Protein AF-0000000068190349 (afdb_homodimer)

InterPro domains:
  IPR008822 Holliday junction resolvase RusA-like [PF05866] (22-150)
  IPR036614 Holliday junction resolvase RusA-like superfamily [G3DSA:3.30.1330.70] (16-152)
  IPR036614 Holliday junction resolvase RusA-like superfamily [SSF103084] (17-150)

Solvent-accessible surface area (backbone atoms only — not comparable to full-atom values): 17217 Å² total; per-residue (Å²): 131,77,48,58,69,79,66,80,74,58,90,60,52,77,67,45,77,50,72,45,80,43,72,65,56,60,51,70,74,70,40,76,54,94,90,38,81,41,58,87,48,53,65,60,39,53,53,50,28,51,56,52,53,71,72,47,94,60,87,61,49,55,32,64,78,87,46,42,24,32,38,40,38,40,34,21,40,52,59,60,40,78,42,14,41,93,48,33,74,91,40,60,65,33,64,65,50,70,63,52,56,37,56,49,83,71,45,55,65,31,34,48,46,34,53,53,58,36,31,47,64,40,47,30,68,49,68,22,20,44,24,30,41,37,39,37,33,27,45,26,90,53,30,16,37,37,43,34,37,33,74,48,80,72,62,94,128,131,77,49,58,68,78,66,80,75,58,88,61,50,77,67,45,78,49,74,45,80,42,72,65,57,59,50,69,73,70,39,77,54,94,89,38,81,41,60,85,50,52,66,60,39,52,54,52,29,50,56,52,52,70,72,46,91,61,87,60,50,56,31,63,76,86,46,42,24,31,38,38,38,39,35,21,42,51,57,58,40,78,41,14,42,93,46,34,73,91,40,59,66,32,61,63,51,70,64,52,56,37,56,51,83,70,44,56,65,32,35,49,46,33,52,53,60,34,31,47,63,39,48,30,67,48,70,23,22,43,24,32,41,36,40,36,33,27,45,25,90,53,31,16,35,35,43,32,38,34,75,46,79,72,65,91,129

Organism: Phaeodactylum tricornutum (strain CCAP 1055/1) (NCBI:txid556484)

Nearest PDB structures (foldseek):
  2h8e-assembly1_A  TM=7.648E-01  e=8.257E-05  Escherichia coli
  1q8r-assembly1_A  TM=7.530E-01  e=2.291E-04  Escherichia coli
  1q8r-assembly1_B  TM=7.578E-01  e=8.746E-04  Escherichia coli
  2h8c-assembly2_D  TM=7.110E-01  e=4.336E-04  Escherichia coli
  2h8c-assembly2_C  TM=6.592E-01  e=4.309E-03  Escherichia coli

pLDDT: mean 86.65, std 17.1, range [22.34, 98.38]

Structure (mmCIF, N/CA/C/O backbone):
data_AF-0000000068190349-model_v1
#
loop_
_entity.id
_entity.type
_entity.pdbx_description
1 polymer 'Uncharacterized protein'
#
loop_
_atom_site.group_PDB
_atom_site.id
_atom_site.type_symbol
_atom_site.label_atom_id
_atom_site.label_alt_id
_atom_site.label_comp_id
_atom_site.label_asym_id
_atom_site.label_entity_id
_atom_site.label_seq_id
_atom_site.pdbx_PDB_ins_code
_atom_site.Cartn_x
_atom_site.Cartn_y
_atom_site.Cartn_z
_atom_site.occupancy
_atom_site.B_iso_or_equiv
_atom_site.auth_seq_id
_atom_site.auth_comp_id
_atom_site.auth_asym_id
_atom_site.auth_atom_id
_atom_site.pdbx_PDB_model_num
ATOM 1 N N . MET A 1 1 ? 1.66 39.125 3.42 1 22.58 1 MET A N 1
ATOM 2 C CA . MET A 1 1 ? 2.879 38.406 3.088 1 22.58 1 MET A CA 1
ATOM 3 C C . MET A 1 1 ? 2.572 37.219 2.18 1 22.58 1 MET A C 1
ATOM 5 O O . MET A 1 1 ? 1.535 36.562 2.328 1 22.58 1 MET A O 1
ATOM 9 N N . ALA A 1 2 ? 3.178 37.188 1.047 1 27.59 2 ALA A N 1
ATOM 10 C CA . ALA A 1 2 ? 2.867 36.344 -0.096 1 27.59 2 ALA A CA 1
ATOM 11 C C . ALA A 1 2 ? 2.986 34.875 0.274 1 27.59 2 ALA A C 1
ATOM 13 O O . ALA A 1 2 ? 3.863 34.469 1.052 1 27.59 2 ALA A O 1
ATOM 14 N N . PRO A 1 3 ? 2.08 34.094 0.089 1 28.12 3 PRO A N 1
ATOM 15 C CA . PRO A 1 3 ? 2.123 32.688 0.553 1 28.12 3 PRO A CA 1
ATOM 16 C C . PRO A 1 3 ? 3.361 31.953 0.064 1 28.12 3 PRO A C 1
ATOM 18 O O . PRO A 1 3 ? 3.842 32.188 -1.044 1 28.12 3 PRO A O 1
ATOM 21 N N . SER A 1 4 ? 4.391 31.672 0.769 1 29.62 4 SER A N 1
ATOM 22 C CA . SER A 1 4 ? 5.645 31.125 0.275 1 29.62 4 SER A CA 1
ATOM 23 C C . SER A 1 4 ? 5.395 30 -0.722 1 29.62 4 SER A C 1
ATOM 25 O O . SER A 1 4 ? 4.645 29.062 -0.434 1 29.62 4 SER A O 1
ATOM 27 N N . VAL A 1 5 ? 5.266 30.219 -1.976 1 28.77 5 VAL A N 1
ATOM 28 C CA . VAL A 1 5 ? 5.242 29.344 -3.154 1 28.77 5 VAL A CA 1
ATOM 29 C C . VAL A 1 5 ? 6.285 28.25 -3.008 1 28.77 5 VAL A C 1
ATOM 31 O O . VAL A 1 5 ? 7.477 28.516 -2.857 1 28.77 5 VAL A O 1
ATOM 34 N N . ILE A 1 6 ? 5.949 27.141 -2.322 1 33.34 6 ILE A N 1
ATOM 35 C CA . ILE A 1 6 ? 6.895 26.031 -2.445 1 33.34 6 ILE A CA 1
ATOM 36 C C . ILE A 1 6 ? 7.418 25.969 -3.877 1 33.34 6 ILE A C 1
ATOM 38 O O . ILE A 1 6 ? 6.637 25.859 -4.828 1 33.34 6 ILE A O 1
ATOM 42 N N . ASP A 1 7 ? 8.445 26.688 -4.199 1 32.53 7 ASP A N 1
ATOM 43 C CA . ASP A 1 7 ? 9.172 26.688 -5.469 1 32.53 7 ASP A CA 1
ATOM 44 C C . ASP A 1 7 ? 9.414 25.266 -5.957 1 32.53 7 ASP A C 1
ATOM 46 O O . ASP A 1 7 ? 10.289 24.562 -5.445 1 32.53 7 ASP A O 1
ATOM 50 N N . LEU A 1 8 ? 8.367 24.594 -6.48 1 37.59 8 LEU A N 1
ATOM 51 C CA . LEU A 1 8 ? 8.43 23.297 -7.156 1 37.59 8 LEU A CA 1
ATOM 52 C C . LEU A 1 8 ? 9.578 23.266 -8.156 1 37.59 8 LEU A C 1
ATOM 54 O O . LEU A 1 8 ? 9.75 22.281 -8.883 1 37.59 8 LEU A O 1
ATOM 58 N N . THR A 1 9 ? 10.117 24.406 -8.539 1 38.09 9 THR A N 1
ATOM 59 C CA . THR A 1 9 ? 11.188 24.547 -9.531 1 38.09 9 THR A CA 1
ATOM 60 C C . THR A 1 9 ? 12.492 23.953 -8.992 1 38.09 9 THR A C 1
ATOM 62 O O . THR A 1 9 ? 13.523 24.016 -9.672 1 38.09 9 THR A O 1
ATOM 65 N N . ARG A 1 10 ? 12.68 24.031 -7.652 1 39.31 10 ARG A N 1
ATOM 66 C CA . ARG A 1 10 ? 14.016 23.562 -7.289 1 39.31 10 ARG A CA 1
ATOM 67 C C . ARG A 1 10 ? 14.273 22.156 -7.812 1 39.31 10 ARG A C 1
ATOM 69 O O . ARG A 1 10 ? 13.359 21.344 -7.871 1 39.31 10 ARG A O 1
ATOM 76 N N . ASP A 1 11 ? 15.398 21.906 -8.523 1 46.09 11 ASP A N 1
ATOM 77 C CA . ASP A 1 11 ? 16.047 20.734 -9.078 1 46.09 11 ASP A CA 1
ATOM 78 C C . ASP A 1 11 ? 15.867 19.516 -8.164 1 46.09 11 ASP A C 1
ATOM 80 O O . ASP A 1 11 ? 16.656 19.312 -7.23 1 46.09 11 ASP A O 1
ATOM 84 N N . THR A 1 12 ? 14.586 19.156 -7.551 1 54.53 12 THR A N 1
ATOM 85 C CA . THR A 1 12 ? 14.281 18.078 -6.629 1 54.53 12 THR A CA 1
ATOM 86 C C . THR A 1 12 ? 14.906 16.766 -7.105 1 54.53 12 THR A C 1
ATOM 88 O O . THR A 1 12 ? 15.367 16.672 -8.242 1 54.53 12 THR A O 1
ATOM 91 N N . GLY A 1 13 ? 15.203 15.797 -6.09 1 60.75 13 GLY A N 1
ATOM 92 C CA . GLY A 1 13 ? 15.906 14.555 -6.348 1 60.75 13 GLY A CA 1
ATOM 93 C C . GLY A 1 13 ? 15.547 13.93 -7.684 1 60.75 13 GLY A C 1
ATOM 94 O O . GLY A 1 13 ? 14.461 14.172 -8.219 1 60.75 13 GLY A O 1
ATOM 95 N N . ARG A 1 14 ? 16.516 13.547 -8.461 1 76.44 14 ARG A N 1
ATOM 96 C CA . ARG A 1 14 ? 16.328 12.789 -9.695 1 76.44 14 ARG A CA 1
ATOM 97 C C . ARG A 1 14 ? 15.453 11.57 -9.453 1 76.44 14 ARG A C 1
ATOM 99 O O . ARG A 1 14 ? 15.508 10.953 -8.391 1 76.44 14 ARG A O 1
ATOM 106 N N . PRO A 1 15 ? 14.445 11.438 -10.352 1 91.19 15 PRO A N 1
ATOM 107 C CA . PRO A 1 15 ? 13.617 10.242 -10.219 1 91.19 15 PRO A CA 1
ATOM 108 C C . PRO A 1 15 ? 14.438 8.953 -10.234 1 91.19 15 PRO A C 1
ATOM 110 O O . PRO A 1 15 ? 15.492 8.898 -10.875 1 91.19 15 PRO A O 1
ATOM 113 N N . ILE A 1 16 ? 14.055 8.055 -9.398 1 93.94 16 ILE A N 1
ATOM 114 C CA . ILE A 1 16 ? 14.648 6.73 -9.289 1 93.94 16 ILE A CA 1
ATOM 115 C C . ILE A 1 16 ? 13.82 5.73 -10.094 1 93.94 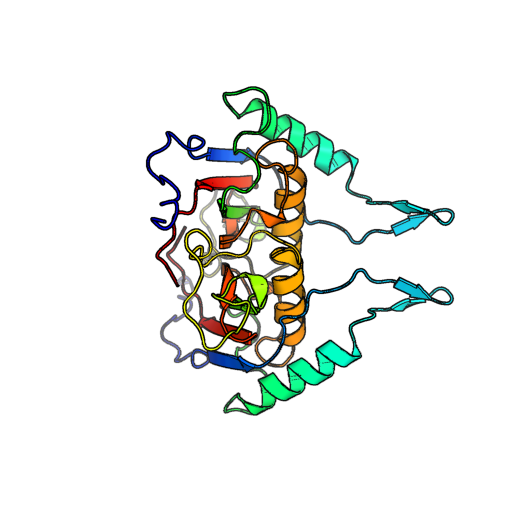16 ILE A C 1
ATOM 117 O O . ILE A 1 16 ? 12.586 5.773 -10.078 1 93.94 16 ILE A O 1
ATOM 121 N N . ASP A 1 17 ? 14.469 4.93 -10.852 1 96.62 17 ASP A N 1
ATOM 122 C CA . ASP A 1 17 ? 13.891 3.77 -11.523 1 96.62 17 ASP A CA 1
ATOM 123 C C . ASP A 1 17 ? 14.883 2.607 -11.562 1 96.62 17 ASP A C 1
ATOM 125 O O . ASP A 1 17 ? 15.773 2.57 -12.414 1 96.62 17 ASP A O 1
ATOM 129 N N . VAL A 1 18 ? 14.703 1.706 -10.648 1 97.31 18 VAL A N 1
ATOM 130 C CA . VAL A 1 18 ? 15.68 0.628 -10.516 1 97.31 18 VAL A CA 1
ATOM 131 C C . VAL A 1 18 ? 14.961 -0.714 -10.43 1 97.31 18 VAL A C 1
ATOM 133 O O . VAL A 1 18 ? 13.766 -0.765 -10.133 1 97.31 18 VAL A O 1
ATOM 136 N N . TYR A 1 19 ? 15.672 -1.719 -10.734 1 97.44 19 TYR A N 1
ATOM 137 C CA . TYR A 1 19 ? 15.18 -3.09 -10.664 1 97.44 19 TYR A CA 1
ATOM 138 C C . TYR A 1 19 ? 16.125 -3.971 -9.852 1 97.44 19 TYR A C 1
ATOM 140 O O . TYR A 1 19 ? 17.328 -3.986 -10.094 1 97.44 19 TYR A O 1
ATOM 148 N N . ILE A 1 20 ? 15.602 -4.652 -8.898 1 97.94 20 ILE A N 1
ATOM 149 C CA . ILE A 1 20 ? 16.375 -5.57 -8.062 1 97.94 20 ILE A CA 1
ATOM 150 C C . ILE A 1 20 ? 15.898 -7 -8.305 1 97.94 20 ILE A C 1
ATOM 152 O O . ILE A 1 20 ? 14.75 -7.336 -8.023 1 97.94 20 ILE A O 1
ATOM 156 N N . GLU A 1 21 ? 16.797 -7.82 -8.727 1 96.56 21 GLU A N 1
ATOM 157 C CA . GLU A 1 21 ? 16.484 -9.219 -8.992 1 96.56 21 GLU A CA 1
ATOM 158 C C . GLU A 1 21 ? 16.281 -9.992 -7.691 1 96.56 21 GLU A C 1
ATOM 160 O O . GLU A 1 21 ? 16.875 -9.656 -6.664 1 96.56 21 GLU A O 1
ATOM 165 N N . GLY A 1 22 ? 15.453 -11.109 -7.809 1 96.31 22 GLY A N 1
ATOM 166 C CA . GLY A 1 22 ? 15.211 -11.977 -6.668 1 96.31 22 GLY A CA 1
ATOM 167 C C . GLY A 1 22 ? 13.75 -12.031 -6.258 1 96.31 22 GLY A C 1
ATOM 168 O O . GLY A 1 22 ? 12.969 -11.156 -6.625 1 96.31 22 GLY A O 1
ATOM 169 N N . LYS A 1 23 ? 13.445 -13 -5.488 1 95.88 23 LYS A N 1
ATOM 170 C CA . LYS A 1 23 ? 12.07 -13.164 -5.008 1 95.88 23 LYS A CA 1
ATOM 171 C C . LYS A 1 23 ? 11.648 -11.984 -4.137 1 95.88 23 LYS A C 1
ATOM 173 O O . LYS A 1 23 ? 12.344 -11.641 -3.178 1 95.88 23 LYS A O 1
ATOM 178 N N . PRO A 1 24 ? 10.57 -11.305 -4.52 1 97.25 24 PRO A N 1
ATOM 179 C CA . PRO A 1 24 ? 10.07 -10.266 -3.619 1 97.25 24 PRO A CA 1
ATOM 180 C C . PRO A 1 24 ? 9.867 -10.766 -2.191 1 97.25 24 PRO A C 1
ATOM 182 O O . PRO A 1 24 ? 9.406 -11.891 -1.988 1 97.25 24 PRO A O 1
ATOM 185 N N . ILE A 1 25 ? 10.172 -9.945 -1.239 1 97.12 25 ILE A N 1
ATOM 186 C CA . ILE A 1 25 ? 10.195 -10.359 0.159 1 97.12 25 ILE A CA 1
ATOM 187 C C . ILE A 1 25 ? 9.062 -9.672 0.92 1 97.12 25 ILE A C 1
ATOM 189 O O . ILE A 1 25 ? 9.016 -8.438 0.984 1 97.12 25 ILE A O 1
ATOM 193 N N . PRO A 1 26 ? 8.195 -10.445 1.436 1 96.69 26 PRO A N 1
ATOM 194 C CA . PRO A 1 26 ? 7.164 -9.836 2.277 1 96.69 26 PRO A CA 1
ATOM 195 C C . PRO A 1 26 ? 7.648 -9.555 3.699 1 96.69 26 PRO A C 1
ATOM 197 O O . PRO A 1 26 ? 8.445 -10.328 4.246 1 96.69 26 PRO A O 1
ATOM 200 N N . MET A 1 27 ? 7.184 -8.477 4.305 1 95.88 27 MET A N 1
ATOM 201 C CA . MET A 1 27 ? 7.523 -8.164 5.691 1 95.88 27 MET A CA 1
ATOM 202 C C . MET A 1 27 ? 6.824 -9.125 6.648 1 95.88 27 MET A C 1
ATOM 204 O O . MET A 1 27 ? 5.594 -9.195 6.672 1 95.88 27 MET A O 1
ATOM 208 N N . PRO A 1 28 ? 7.582 -9.906 7.449 1 93.25 28 PRO A N 1
ATOM 209 C CA . PRO A 1 28 ? 6.957 -10.773 8.453 1 93.25 28 PRO A CA 1
ATOM 210 C C . PRO A 1 28 ? 6.461 -9.992 9.672 1 93.25 28 PRO A C 1
ATOM 212 O O . PRO A 1 28 ? 6.891 -8.859 9.898 1 93.25 28 PRO A O 1
ATOM 215 N N . ARG A 1 29 ? 5.629 -10.609 10.398 1 84.5 29 ARG A N 1
ATOM 216 C CA . ARG A 1 29 ? 5.195 -10.031 11.664 1 84.5 29 ARG A CA 1
ATOM 217 C C . ARG A 1 29 ? 6.348 -9.977 12.664 1 84.5 29 ARG A C 1
ATOM 219 O O . ARG A 1 29 ? 7.129 -10.922 12.766 1 84.5 29 ARG A O 1
ATOM 226 N N . PRO A 1 30 ? 6.414 -8.836 13.359 1 87.31 30 PRO A N 1
ATOM 227 C CA . PRO A 1 30 ? 7.422 -8.797 14.422 1 87.31 30 PRO A CA 1
ATOM 228 C C . PRO A 1 30 ? 7.199 -9.875 15.484 1 87.31 30 PRO A C 1
ATOM 230 O O . PRO A 1 30 ? 6.066 -10.312 15.695 1 87.31 30 PRO A O 1
ATOM 233 N N . ARG A 1 31 ? 8.266 -10.336 16.031 1 83.62 31 ARG A N 1
ATOM 234 C CA . ARG A 1 31 ? 8.211 -11.398 17.031 1 83.62 31 ARG A CA 1
ATOM 235 C C . ARG A 1 31 ? 8.742 -10.922 18.375 1 83.62 31 ARG A C 1
ATOM 237 O O . ARG A 1 31 ? 9.508 -9.961 18.438 1 83.62 31 ARG A O 1
ATOM 244 N N . LEU A 1 32 ? 8.219 -11.445 19.391 1 80.31 32 LEU A N 1
ATOM 245 C CA . LEU A 1 32 ? 8.703 -11.188 20.75 1 80.31 32 LEU A CA 1
ATOM 246 C C . LEU A 1 32 ? 9.633 -12.297 21.219 1 80.31 32 LEU A C 1
ATOM 248 O O . LEU A 1 32 ? 9.258 -13.477 21.188 1 80.31 32 LEU A O 1
ATOM 252 N N . GLY A 1 33 ? 10.898 -11.961 21.344 1 76.38 33 GLY A N 1
ATOM 253 C CA . GLY A 1 33 ? 11.867 -12.883 21.906 1 76.38 33 GLY A CA 1
ATOM 254 C C . GLY A 1 33 ? 12.555 -12.352 23.156 1 76.38 33 GLY A C 1
ATOM 255 O O . GLY A 1 33 ? 13.18 -11.289 23.109 1 76.38 33 GLY A O 1
ATOM 256 N N . ARG A 1 34 ? 12.367 -13.211 24.125 1 83.69 34 ARG A N 1
ATOM 257 C CA . ARG A 1 34 ? 12.992 -12.859 25.391 1 83.69 34 ARG A CA 1
ATOM 258 C C . ARG A 1 34 ? 12.523 -11.484 25.875 1 83.69 34 ARG A C 1
ATOM 260 O O . ARG A 1 34 ? 13.336 -10.656 26.281 1 83.69 34 ARG A O 1
ATOM 267 N N . GLY A 1 35 ? 11.344 -11.055 25.625 1 78.94 35 GLY A N 1
ATOM 268 C CA . GLY A 1 35 ? 10.734 -9.82 26.109 1 78.94 35 GLY A CA 1
ATOM 269 C C . GLY A 1 35 ? 11.008 -8.633 25.203 1 78.94 35 GLY A C 1
ATOM 270 O O . GLY A 1 35 ? 10.695 -7.492 25.562 1 78.94 35 GLY A O 1
ATOM 271 N N . ILE A 1 36 ? 11.75 -8.883 24.141 1 82.56 36 ILE A N 1
ATOM 272 C CA . ILE A 1 36 ? 12.086 -7.781 23.25 1 82.56 36 ILE A CA 1
ATOM 273 C C . ILE A 1 36 ? 11.492 -8.047 21.859 1 82.56 36 ILE A C 1
ATOM 275 O O . ILE A 1 36 ? 11.594 -9.156 21.344 1 82.56 36 ILE A O 1
ATOM 279 N N . TRP A 1 37 ? 10.875 -7.004 21.312 1 83.44 37 TRP A N 1
ATOM 280 C CA . TRP A 1 37 ? 10.359 -7.098 19.938 1 83.44 37 TRP A CA 1
ATOM 281 C C . TRP A 1 37 ? 11.492 -7.098 18.922 1 83.44 37 TRP A C 1
ATOM 283 O O . TRP A 1 37 ? 12.453 -6.336 19.062 1 83.44 37 TRP A O 1
ATOM 293 N N . PHE A 1 38 ? 11.398 -8.102 18.062 1 88 38 PHE A N 1
ATOM 294 C CA . PHE A 1 38 ? 12.398 -8.07 17 1 88 38 PHE A CA 1
ATOM 295 C C . PHE A 1 38 ? 11.773 -8.383 15.656 1 88 38 PHE A C 1
ATOM 297 O O . PHE A 1 38 ? 10.711 -9.016 15.586 1 88 38 PHE A O 1
ATOM 304 N N . ASN A 1 39 ? 12.344 -7.867 14.562 1 91.5 39 ASN A N 1
ATOM 305 C CA . ASN A 1 39 ? 11.945 -8.102 13.18 1 91.5 39 ASN A CA 1
ATOM 306 C C . ASN A 1 39 ? 12.727 -9.258 12.562 1 91.5 39 ASN A C 1
ATOM 308 O O . ASN A 1 39 ? 13.93 -9.156 12.344 1 91.5 39 ASN A O 1
ATOM 312 N N . PRO A 1 40 ? 12.07 -10.328 12.242 1 94 40 PRO A N 1
ATOM 313 C CA . PRO A 1 40 ? 12.766 -11.5 11.695 1 94 40 PRO A CA 1
ATOM 314 C C . PRO A 1 40 ? 13.422 -11.219 10.344 1 94 40 PRO A C 1
ATOM 316 O O . PRO A 1 40 ? 14.289 -11.977 9.906 1 94 40 PRO A O 1
ATOM 319 N N . ALA A 1 41 ? 13.055 -10.156 9.672 1 96.12 41 ALA A N 1
ATOM 320 C CA . ALA A 1 41 ? 13.547 -9.906 8.32 1 96.12 41 ALA A CA 1
ATOM 321 C C . ALA A 1 41 ? 14.688 -8.891 8.328 1 96.12 41 ALA A C 1
ATOM 323 O O . ALA A 1 41 ? 15.039 -8.336 7.289 1 96.12 41 ALA A O 1
ATOM 324 N N . THR A 1 42 ? 15.242 -8.633 9.477 1 96.06 42 THR A N 1
ATOM 325 C CA . THR A 1 42 ? 16.266 -7.605 9.625 1 96.06 42 THR A CA 1
ATOM 326 C C . THR A 1 42 ? 17.422 -7.844 8.656 1 96.06 42 THR A C 1
ATOM 328 O O . THR A 1 42 ? 17.859 -6.922 7.973 1 96.06 42 THR A O 1
ATOM 331 N N . ARG A 1 43 ? 17.906 -9.062 8.633 1 96.75 43 ARG A N 1
ATOM 332 C CA . ARG A 1 43 ? 19.016 -9.383 7.754 1 96.75 43 ARG A CA 1
ATOM 333 C C . ARG A 1 43 ? 18.641 -9.18 6.289 1 96.75 43 ARG A C 1
ATOM 335 O O . ARG A 1 43 ? 19.422 -8.602 5.52 1 96.75 43 ARG A O 1
ATOM 342 N N . GLN A 1 44 ? 17.5 -9.68 5.898 1 97.75 44 GLN A N 1
ATOM 343 C CA . GLN A 1 44 ? 17.031 -9.523 4.523 1 97.75 44 GLN A CA 1
ATOM 344 C C . GLN A 1 44 ? 16.875 -8.047 4.156 1 97.75 44 GLN A C 1
ATOM 346 O O . GLN A 1 44 ? 17.203 -7.648 3.035 1 97.75 44 GLN A O 1
ATOM 351 N N . LEU A 1 45 ? 16.375 -7.309 5.113 1 97.88 45 LEU A N 1
ATOM 352 C CA . LEU A 1 45 ? 16.219 -5.871 4.902 1 97.88 45 LEU A CA 1
ATOM 353 C C . LEU A 1 45 ? 17.578 -5.223 4.613 1 97.88 45 LEU A C 1
ATOM 355 O O . LEU A 1 45 ? 17.703 -4.449 3.658 1 97.88 45 LEU A O 1
ATOM 359 N N . LYS A 1 46 ? 18.562 -5.578 5.406 1 97.56 46 LYS A N 1
ATOM 360 C CA . LYS A 1 46 ? 19.891 -5.004 5.238 1 97.56 46 LYS A CA 1
ATOM 361 C C . LYS A 1 46 ? 20.484 -5.371 3.881 1 97.56 46 LYS A C 1
ATOM 363 O O . LYS A 1 46 ? 21.062 -4.523 3.201 1 97.56 46 LYS A O 1
ATOM 368 N N . GLU A 1 47 ? 20.344 -6.578 3.529 1 98 47 GLU A N 1
ATOM 369 C CA . GLU A 1 47 ? 20.875 -7.047 2.252 1 98 47 GLU A CA 1
ATOM 370 C C . GLU A 1 47 ? 20.188 -6.352 1.082 1 98 47 GLU A C 1
ATOM 372 O O . GLU A 1 47 ? 20.844 -5.938 0.124 1 98 47 GLU A O 1
ATOM 377 N N . PHE A 1 48 ? 18.891 -6.242 1.126 1 98.38 48 PHE A N 1
ATOM 378 C CA . PHE A 1 48 ? 18.125 -5.559 0.083 1 98.38 48 PHE A CA 1
ATOM 379 C C . PHE A 1 48 ? 18.547 -4.094 -0.012 1 98.38 48 PHE A C 1
ATOM 381 O O . PHE A 1 48 ? 18.734 -3.568 -1.11 1 98.38 48 PHE A O 1
ATOM 388 N N . SER A 1 49 ? 18.656 -3.492 1.151 1 97.5 49 SER A N 1
ATOM 389 C CA . SER A 1 49 ? 19.062 -2.092 1.22 1 97.5 49 SER A CA 1
ATOM 390 C C . SER A 1 49 ? 20.438 -1.879 0.58 1 97.5 49 SER A C 1
ATOM 392 O O . SER A 1 49 ? 20.641 -0.889 -0.122 1 97.5 49 SER A O 1
ATOM 394 N N . LYS A 1 50 ? 21.328 -2.775 0.831 1 96.75 50 LYS A N 1
ATOM 395 C CA . LYS A 1 50 ? 22.656 -2.686 0.243 1 96.75 50 LYS A CA 1
ATOM 396 C C . LYS A 1 50 ? 22.594 -2.777 -1.278 1 96.75 50 LYS A C 1
ATOM 398 O O . LYS A 1 50 ? 23.266 -2.014 -1.98 1 96.75 50 LYS A O 1
ATOM 403 N N . LYS A 1 51 ? 21.812 -3.715 -1.737 1 97.25 51 LYS A N 1
ATOM 404 C CA . LYS A 1 51 ? 21.641 -3.848 -3.182 1 97.25 51 LYS A CA 1
ATOM 405 C C . LYS A 1 51 ? 21.047 -2.576 -3.781 1 97.25 51 LYS A C 1
ATOM 407 O O . LYS A 1 51 ? 21.484 -2.115 -4.836 1 97.25 51 LYS A O 1
ATOM 412 N N . LEU A 1 52 ? 20.031 -2.057 -3.127 1 97.06 52 LEU A N 1
ATOM 413 C CA . LEU A 1 52 ? 19.375 -0.833 -3.576 1 97.06 52 LEU A CA 1
ATOM 414 C C . LEU A 1 52 ? 20.359 0.329 -3.607 1 97.06 52 LEU A C 1
ATOM 416 O O . LEU A 1 52 ? 20.453 1.051 -4.605 1 97.06 52 LEU A O 1
ATOM 420 N N . GLN A 1 53 ? 21.078 0.45 -2.543 1 95.5 53 GLN A N 1
ATOM 421 C CA . GLN A 1 53 ? 22.047 1.536 -2.43 1 95.5 53 GLN A CA 1
ATOM 422 C C . GLN A 1 53 ? 23.078 1.471 -3.549 1 95.5 53 GLN A C 1
ATOM 424 O O . GLN A 1 53 ? 23.484 2.502 -4.09 1 95.5 53 GLN A O 1
ATOM 429 N N . ALA A 1 54 ? 23.484 0.302 -3.9 1 95.44 54 ALA A N 1
ATOM 430 C CA . ALA A 1 54 ? 24.5 0.1 -4.93 1 95.44 54 ALA A CA 1
ATOM 431 C C . ALA A 1 54 ? 24 0.547 -6.297 1 95.44 54 ALA A C 1
ATOM 433 O O . ALA A 1 54 ? 24.781 0.822 -7.203 1 95.44 54 ALA A O 1
ATOM 434 N N . LEU A 1 55 ? 22.719 0.64 -6.469 1 95.44 55 LEU A N 1
ATOM 435 C CA . LEU A 1 55 ? 22.109 0.996 -7.75 1 95.44 55 LEU A CA 1
ATOM 436 C C . LEU A 1 55 ? 21.875 2.5 -7.844 1 95.44 55 LEU A C 1
ATOM 438 O O . LEU A 1 55 ? 21.516 3.012 -8.898 1 95.44 55 LEU A O 1
ATOM 442 N N . LEU A 1 56 ? 22.047 3.174 -6.801 1 92.88 56 LEU A N 1
ATOM 443 C CA . LEU A 1 56 ? 21.75 4.602 -6.766 1 92.88 56 LEU A CA 1
ATOM 444 C C . LEU A 1 56 ? 23.016 5.426 -7.004 1 92.88 56 LEU A C 1
ATOM 446 O O . LEU A 1 56 ? 24.109 5.02 -6.621 1 92.88 56 LEU A O 1
ATOM 450 N N . PRO A 1 57 ? 22.875 6.547 -7.734 1 81.44 57 PRO A N 1
ATOM 451 C CA . PRO A 1 57 ? 24.016 7.34 -8.164 1 81.44 57 PRO A CA 1
ATOM 452 C C . PRO A 1 57 ? 24.688 8.086 -7.012 1 81.44 57 PRO A C 1
ATOM 454 O O . PRO A 1 57 ? 25.859 8.453 -7.105 1 81.44 57 PRO A O 1
ATOM 457 N N . GLU A 1 58 ? 24.016 8.57 -6.113 1 73.56 58 GLU A N 1
ATOM 458 C CA . GLU A 1 58 ? 24.578 9.43 -5.07 1 73.56 58 GLU A CA 1
ATOM 459 C C . GLU A 1 58 ? 24.641 8.703 -3.732 1 73.56 58 GLU A C 1
ATOM 461 O O . GLU A 1 58 ? 23.891 7.754 -3.498 1 73.56 58 GLU A O 1
ATOM 466 N N . ASP A 1 59 ? 25.672 9.328 -3.088 1 78.88 59 ASP A N 1
ATOM 467 C CA . ASP A 1 59 ? 25.75 8.906 -1.695 1 78.88 59 ASP A CA 1
ATOM 468 C C . ASP A 1 59 ? 24.766 9.68 -0.826 1 78.88 59 ASP A C 1
ATOM 470 O O . ASP A 1 59 ? 24.406 10.812 -1.143 1 78.88 59 ASP A O 1
ATOM 474 N N . GLY A 1 60 ? 24.172 9.102 0.091 1 86.12 60 GLY A N 1
ATOM 475 C CA . GLY A 1 60 ? 23.219 9.727 0.992 1 86.12 60 GLY A CA 1
ATOM 476 C C . GLY A 1 60 ? 21.781 9.438 0.624 1 86.12 60 GLY A C 1
ATOM 477 O O . GLY A 1 60 ? 21.5 8.68 -0.312 1 86.12 60 GLY A O 1
ATOM 478 N N . VAL A 1 61 ? 20.938 10.102 1.367 1 93.81 61 VAL A N 1
ATOM 479 C CA . VAL A 1 61 ? 19.516 9.93 1.111 1 93.81 61 VAL A CA 1
ATOM 480 C C . VAL A 1 61 ? 19.109 10.711 -0.14 1 93.81 61 VAL A C 1
ATOM 482 O O . VAL A 1 61 ? 19.406 11.906 -0.253 1 93.81 61 VAL A O 1
ATOM 485 N N . VAL A 1 62 ? 18.469 10.133 -1.072 1 93.94 62 VAL A N 1
ATOM 486 C CA . VAL A 1 62 ? 18.219 10.648 -2.414 1 93.94 62 VAL A CA 1
ATOM 487 C C . VAL A 1 62 ? 17.281 11.859 -2.336 1 93.94 62 VAL A C 1
ATOM 489 O O . VAL A 1 62 ? 17.578 12.914 -2.902 1 93.94 62 VAL A O 1
ATOM 492 N N . PHE A 1 63 ? 16.203 11.711 -1.652 1 93.75 63 PHE A N 1
ATOM 493 C CA . PHE A 1 63 ? 15.227 12.789 -1.579 1 93.75 63 PHE A CA 1
ATOM 494 C C . PHE A 1 63 ? 15.312 13.5 -0.235 1 93.75 63 PHE A C 1
ATOM 496 O O . PHE A 1 63 ? 15.391 12.859 0.812 1 93.75 63 PHE A O 1
ATOM 503 N N . PRO A 1 64 ? 15.266 14.773 -0.29 1 92.5 64 PRO A N 1
ATOM 504 C CA . PRO A 1 64 ? 15.383 15.523 0.965 1 92.5 64 PRO A CA 1
ATOM 505 C C . PRO A 1 64 ? 14.18 15.32 1.885 1 92.5 64 PRO A C 1
ATOM 507 O O . PRO A 1 64 ? 13.102 14.938 1.423 1 92.5 64 PRO A O 1
ATOM 510 N N . ARG A 1 65 ? 14.391 15.555 3.156 1 91.38 65 ARG A N 1
ATOM 511 C CA . ARG A 1 65 ? 13.336 15.453 4.156 1 91.38 65 ARG A CA 1
ATOM 512 C C . ARG A 1 65 ? 12.156 16.359 3.805 1 91.38 65 ARG A C 1
ATOM 514 O O . ARG A 1 65 ? 12.352 17.469 3.312 1 91.38 65 ARG A O 1
ATOM 521 N N . GLY A 1 66 ? 10.969 15.906 4.062 1 86.69 66 GLY A N 1
ATOM 522 C CA . GLY A 1 66 ? 9.773 16.734 3.898 1 86.69 66 GLY A CA 1
ATOM 523 C C . GLY A 1 66 ? 9.219 16.703 2.49 1 86.69 66 GLY A C 1
ATOM 524 O O . GLY A 1 66 ? 8.086 17.141 2.254 1 86.69 66 GLY A O 1
ATOM 525 N N . GLU A 1 67 ? 10.031 16.188 1.544 1 90.31 67 GLU A N 1
ATOM 526 C CA . GLU A 1 67 ? 9.555 16.094 0.167 1 90.31 67 GLU A CA 1
ATOM 527 C C . GLU A 1 67 ? 8.43 15.078 0.037 1 90.31 67 GLU A C 1
ATOM 529 O O . GLU A 1 67 ? 8.5 13.992 0.621 1 90.31 67 GLU A O 1
ATOM 534 N N . CYS A 1 68 ? 7.359 15.5 -0.754 1 91.94 68 CYS A N 1
ATOM 535 C CA . CYS A 1 68 ? 6.289 14.562 -1.07 1 91.94 68 CYS A CA 1
ATOM 536 C C . CYS A 1 68 ? 6.715 13.609 -2.18 1 91.94 68 CYS A C 1
ATOM 538 O O . CYS A 1 68 ? 7.164 14.047 -3.24 1 91.94 68 CYS A O 1
ATOM 540 N N . LEU A 1 69 ? 6.492 12.367 -1.899 1 95.06 69 LEU A N 1
ATOM 541 C CA . LEU A 1 69 ? 7.02 11.406 -2.859 1 95.06 69 LEU A CA 1
ATOM 542 C C . LEU A 1 69 ? 5.91 10.5 -3.383 1 95.06 69 LEU A C 1
ATOM 544 O O . LEU A 1 69 ? 4.992 10.141 -2.641 1 95.06 69 LEU A O 1
ATOM 548 N N . GLU A 1 70 ? 6.02 10.211 -4.645 1 96.25 70 GLU A N 1
ATOM 549 C CA . GLU A 1 70 ? 5.309 9.102 -5.266 1 96.25 70 GLU A CA 1
ATOM 550 C C . GLU A 1 70 ? 6.207 7.871 -5.395 1 96.25 70 GLU A C 1
ATOM 552 O O . GLU A 1 70 ? 7.309 7.957 -5.941 1 96.25 70 GLU A O 1
ATOM 557 N N . VAL A 1 71 ? 5.781 6.793 -4.887 1 97.44 71 VAL A N 1
ATOM 558 C CA . VAL A 1 71 ? 6.512 5.535 -4.98 1 97.44 71 VAL A CA 1
ATOM 559 C C . VAL A 1 71 ? 5.676 4.508 -5.742 1 97.44 71 VAL A C 1
ATOM 561 O O . VAL A 1 71 ? 4.52 4.25 -5.387 1 97.44 71 VAL A O 1
ATOM 564 N N . ASN A 1 72 ? 6.223 4.008 -6.832 1 98.12 72 ASN A N 1
ATOM 565 C CA . ASN A 1 72 ? 5.625 2.924 -7.602 1 98.12 72 ASN A CA 1
ATOM 566 C C . ASN A 1 72 ? 6.422 1.631 -7.461 1 98.12 72 ASN A C 1
ATOM 568 O O . ASN A 1 72 ? 7.617 1.597 -7.758 1 98.12 72 ASN A O 1
ATOM 572 N N . LEU A 1 73 ? 5.777 0.607 -7 1 98.25 73 LEU A N 1
ATOM 573 C CA . LEU A 1 73 ? 6.41 -0.688 -6.781 1 98.25 73 LEU A CA 1
ATOM 574 C C . LEU A 1 73 ? 5.789 -1.757 -7.672 1 98.25 73 LEU A C 1
ATOM 576 O O . LEU A 1 73 ? 4.566 -1.916 -7.695 1 98.25 73 LEU A O 1
ATOM 580 N N . PHE A 1 74 ? 6.609 -2.455 -8.375 1 97.31 74 PHE A N 1
ATOM 581 C CA . PHE A 1 74 ? 6.195 -3.59 -9.195 1 97.31 74 PHE A CA 1
ATOM 582 C C . PHE A 1 74 ? 6.848 -4.875 -8.703 1 97.31 74 PHE A C 1
ATOM 584 O O . PHE A 1 74 ? 8.062 -5.047 -8.82 1 97.31 74 PHE A O 1
ATOM 591 N N . PHE A 1 75 ? 6.055 -5.73 -8.195 1 97.38 75 PHE A N 1
ATOM 592 C CA . PHE A 1 75 ? 6.57 -7.008 -7.711 1 97.38 75 PHE A CA 1
ATOM 593 C C . PHE A 1 75 ? 6.32 -8.109 -8.734 1 97.38 75 PHE A C 1
ATOM 595 O O . PHE A 1 75 ? 5.172 -8.391 -9.086 1 97.38 75 PHE A O 1
ATOM 602 N N . TYR A 1 76 ? 7.32 -8.719 -9.133 1 95.69 76 TYR A N 1
ATOM 603 C CA . TYR A 1 76 ? 7.234 -9.852 -10.047 1 95.69 76 TYR A CA 1
ATOM 604 C C . TYR A 1 76 ? 7.438 -11.172 -9.305 1 95.69 76 TYR A C 1
ATOM 606 O O . TYR A 1 76 ? 8.547 -11.469 -8.852 1 95.69 76 TYR A O 1
ATOM 614 N N . ILE A 1 77 ? 6.414 -11.898 -9.219 1 94.69 77 ILE A N 1
ATOM 615 C CA . ILE A 1 77 ? 6.465 -13.219 -8.602 1 94.69 77 ILE A CA 1
ATOM 616 C C . ILE A 1 77 ? 6.699 -14.281 -9.672 1 94.69 77 ILE A C 1
ATOM 618 O O . ILE A 1 77 ? 5.938 -14.375 -10.641 1 94.69 77 ILE A O 1
ATOM 622 N N . ARG A 1 78 ? 7.711 -15.023 -9.438 1 92.62 78 ARG A N 1
ATOM 623 C CA . ARG A 1 78 ? 8.062 -16.047 -10.422 1 92.62 78 ARG A CA 1
ATOM 624 C C . ARG A 1 78 ? 6.941 -17.062 -10.57 1 92.62 78 ARG A C 1
ATOM 626 O O . ARG A 1 78 ? 6.469 -17.625 -9.578 1 92.62 78 ARG A O 1
ATOM 633 N N . ARG A 1 79 ? 6.633 -17.359 -11.789 1 91.31 79 ARG A N 1
ATOM 634 C CA . ARG A 1 79 ? 5.613 -18.359 -12.086 1 91.31 79 ARG A CA 1
ATOM 635 C C . ARG A 1 79 ? 6.117 -19.766 -11.766 1 91.31 79 ARG A C 1
ATOM 637 O O . ARG A 1 79 ? 7.297 -20.078 -11.969 1 91.31 79 ARG A O 1
ATOM 644 N N . PRO A 1 80 ? 5.219 -20.562 -11.289 1 89.94 80 PRO A N 1
ATOM 645 C CA . PRO A 1 80 ? 5.617 -21.953 -11.125 1 89.94 80 PRO A CA 1
ATOM 646 C C . PRO A 1 80 ? 5.82 -22.672 -12.461 1 89.94 80 PRO A C 1
ATOM 648 O O . PRO A 1 80 ? 5.242 -22.281 -13.469 1 89.94 80 PRO A O 1
ATOM 651 N N . ASN A 1 81 ? 6.602 -23.641 -12.445 1 90.62 81 ASN A N 1
ATOM 652 C CA . ASN A 1 81 ? 6.855 -24.422 -13.656 1 90.62 81 ASN A CA 1
ATOM 653 C C . ASN A 1 81 ? 5.562 -25 -14.219 1 90.62 81 ASN A C 1
ATOM 655 O O . ASN A 1 81 ? 5.441 -25.188 -15.438 1 90.62 81 ASN A O 1
ATOM 659 N N . SER A 1 82 ? 4.66 -25.25 -13.359 1 90.81 82 SER A N 1
ATOM 660 C CA . SER A 1 82 ? 3.402 -25.875 -13.758 1 90.81 82 SER A CA 1
ATOM 661 C C . SER A 1 82 ? 2.609 -24.984 -14.703 1 90.81 82 SER A C 1
ATOM 663 O O . SER A 1 82 ? 1.683 -25.438 -15.375 1 90.81 82 SER A O 1
ATOM 665 N N . ASP A 1 83 ? 2.932 -23.688 -14.727 1 89.38 83 ASP A N 1
ATOM 666 C CA . ASP A 1 83 ? 2.223 -22.766 -15.602 1 89.38 83 ASP A CA 1
ATOM 667 C C . ASP A 1 83 ? 2.646 -22.938 -17.062 1 89.38 83 ASP A C 1
ATOM 669 O O . ASP A 1 83 ? 1.982 -22.453 -17.969 1 89.38 83 ASP A O 1
ATOM 673 N N . TYR A 1 84 ? 3.777 -23.562 -17.266 1 91.5 84 TYR A N 1
ATOM 674 C CA . TYR A 1 84 ? 4.355 -23.688 -18.594 1 91.5 84 TYR A CA 1
ATOM 675 C C . TYR A 1 84 ? 4.082 -25.062 -19.188 1 91.5 84 TYR A C 1
ATOM 677 O O . TYR A 1 84 ? 3.93 -26.047 -18.453 1 91.5 84 TYR A O 1
ATOM 685 N N . ASP A 1 85 ? 4.043 -25 -20.453 1 91.38 85 ASP A N 1
ATOM 686 C CA . ASP A 1 85 ? 3.863 -26.281 -21.156 1 91.38 85 ASP A CA 1
ATOM 687 C C . ASP A 1 85 ? 4.969 -27.266 -20.781 1 91.38 85 ASP A C 1
ATOM 689 O O . ASP A 1 85 ? 6.145 -26.906 -20.719 1 91.38 85 ASP A O 1
ATOM 693 N N . GLY A 1 86 ? 4.465 -28.516 -20.469 1 92.62 86 GLY A N 1
ATOM 694 C CA . GLY A 1 86 ? 5.418 -29.531 -20.094 1 92.62 86 GLY A CA 1
ATOM 695 C C . GLY A 1 86 ? 6.094 -29.266 -18.75 1 92.62 86 GLY A C 1
ATOM 696 O O . GLY A 1 86 ? 7.09 -29.906 -18.422 1 92.62 86 GLY A O 1
ATOM 697 N N . ASN A 1 87 ? 5.676 -28.25 -18.125 1 90.81 87 ASN A N 1
ATOM 698 C CA . ASN A 1 87 ? 6.195 -27.844 -16.812 1 90.81 87 ASN A CA 1
ATOM 699 C C . ASN A 1 87 ? 7.629 -27.328 -16.922 1 90.81 87 ASN A C 1
ATOM 701 O O . ASN A 1 87 ? 8.438 -27.547 -16.016 1 90.81 87 ASN A O 1
ATOM 705 N N . LYS A 1 88 ? 7.973 -26.953 -18.172 1 90.31 88 LYS A N 1
ATOM 706 C CA . LYS A 1 88 ? 9.289 -26.391 -18.422 1 90.31 88 LYS A CA 1
ATOM 707 C C . LYS A 1 88 ? 9.188 -24.891 -18.75 1 90.31 88 LYS A C 1
ATOM 709 O O . LYS A 1 88 ? 8.508 -24.516 -19.703 1 90.31 88 LYS A O 1
ATOM 714 N N . ARG A 1 89 ? 9.883 -24.062 -18.047 1 87.56 89 ARG A N 1
ATOM 715 C CA . ARG A 1 89 ? 9.781 -22.609 -18.125 1 87.56 89 ARG A CA 1
ATOM 716 C C . ARG A 1 89 ? 10.188 -22.109 -19.516 1 87.56 89 ARG A C 1
ATOM 718 O O . ARG A 1 89 ? 9.812 -21 -19.906 1 87.56 89 ARG A O 1
ATOM 725 N N . ILE A 1 90 ? 10.953 -22.891 -20.188 1 87.81 90 ILE A N 1
ATOM 726 C CA . ILE A 1 90 ? 11.414 -22.5 -21.516 1 87.81 90 ILE A CA 1
ATOM 727 C C . ILE A 1 90 ? 10.258 -22.578 -22.516 1 87.81 90 ILE A C 1
ATOM 729 O O . ILE A 1 90 ? 10.32 -22 -23.594 1 87.81 90 ILE A O 1
ATOM 733 N N . ASN A 1 91 ? 9.25 -23.203 -22.078 1 88.88 91 ASN A N 1
ATOM 734 C CA . ASN A 1 91 ? 8.109 -23.406 -22.969 1 88.88 91 ASN A CA 1
ATOM 735 C C . ASN A 1 91 ? 7.07 -22.297 -22.812 1 88.88 91 ASN A C 1
ATOM 737 O O . ASN A 1 91 ? 7.219 -21.422 -21.953 1 88.88 91 ASN A O 1
ATOM 741 N N . ALA A 1 92 ? 6.09 -22.328 -23.766 1 89.62 92 ALA A N 1
ATOM 742 C CA . ALA A 1 92 ? 5.012 -21.344 -23.719 1 89.62 92 ALA A CA 1
ATOM 743 C C . ALA A 1 92 ? 4.109 -21.578 -22.516 1 89.62 92 ALA A C 1
ATOM 745 O O . ALA A 1 92 ? 4.023 -22.688 -21.984 1 89.62 92 ALA A O 1
ATOM 746 N N . LEU A 1 93 ? 3.555 -20.562 -22.094 1 89.69 93 LEU A N 1
ATOM 747 C CA . LEU A 1 93 ? 2.578 -20.672 -21.016 1 89.69 93 LEU A CA 1
ATOM 748 C C . LEU A 1 93 ? 1.367 -21.484 -21.453 1 89.69 93 LEU A C 1
ATOM 750 O O . LEU A 1 93 ? 0.912 -21.359 -22.594 1 89.69 93 LEU A O 1
ATOM 754 N N . LYS A 1 94 ? 0.871 -22.359 -20.516 1 89.75 94 LYS A N 1
ATOM 755 C CA . LYS A 1 94 ? -0.364 -23.094 -20.781 1 89.75 94 LYS A CA 1
ATOM 756 C C . LYS A 1 94 ? -1.546 -22.141 -20.938 1 89.75 94 LYS A C 1
ATOM 758 O O . LYS A 1 94 ? -1.551 -21.047 -20.375 1 89.75 94 LYS A O 1
ATOM 763 N N . PRO A 1 95 ? -2.533 -22.641 -21.75 1 83.44 95 PRO A N 1
ATOM 764 C CA . PRO A 1 95 ? -3.75 -21.828 -21.844 1 83.44 95 PRO A CA 1
ATOM 765 C C . PRO A 1 95 ? -4.383 -21.547 -20.484 1 83.44 95 PRO A C 1
ATOM 767 O O . PRO A 1 95 ? -4.402 -22.422 -19.609 1 83.44 95 PRO A O 1
ATOM 770 N N . GLY A 1 96 ? -4.801 -20.406 -20.172 1 82.19 96 GLY A N 1
ATOM 771 C CA . GLY A 1 96 ? -5.434 -20.031 -18.906 1 82.19 96 GLY A CA 1
ATOM 772 C C . GLY A 1 96 ? -4.453 -19.5 -17.875 1 82.19 96 GLY A C 1
ATOM 773 O O . GLY A 1 96 ? -4.855 -19.047 -16.812 1 82.19 96 GLY A O 1
ATOM 774 N N . ARG A 1 97 ? -3.232 -19.812 -18.219 1 80.62 97 ARG A N 1
ATOM 775 C CA . ARG A 1 97 ? -2.211 -19.359 -17.266 1 80.62 97 ARG A CA 1
ATOM 776 C C . ARG A 1 97 ? -1.586 -18.047 -17.734 1 80.62 97 ARG A C 1
ATOM 778 O O . ARG A 1 97 ? -0.502 -17.688 -17.266 1 80.62 97 ARG A O 1
ATOM 785 N N . ALA A 1 98 ? -2.264 -17.375 -18.516 1 79.25 98 ALA A N 1
ATOM 786 C CA . ALA A 1 98 ? -1.722 -16.172 -19.109 1 79.25 98 ALA A CA 1
ATOM 787 C C . ALA A 1 98 ? -1.962 -14.953 -18.219 1 79.25 98 ALA A C 1
ATOM 789 O O . ALA A 1 98 ? -1.394 -13.883 -18.438 1 79.25 98 ALA A O 1
ATOM 790 N N . ASN A 1 99 ? -2.689 -15.211 -17.172 1 79.75 99 ASN A N 1
ATOM 791 C CA . AS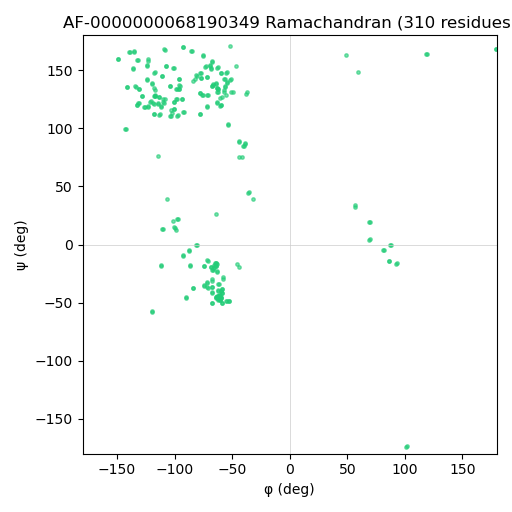N A 1 99 ? -2.955 -14.102 -16.266 1 79.75 99 ASN A CA 1
ATOM 792 C C . ASN A 1 99 ? -1.663 -13.516 -15.703 1 79.75 99 ASN A C 1
ATOM 794 O O . ASN A 1 99 ? -0.884 -14.219 -15.055 1 79.75 99 ASN A O 1
ATOM 798 N N . PRO A 1 100 ? -1.449 -12.25 -15.969 1 85 100 PRO A N 1
ATOM 799 C CA . PRO A 1 100 ? -0.188 -11.641 -15.539 1 85 100 PRO A CA 1
ATOM 800 C C . PRO A 1 100 ? -0.206 -11.219 -14.07 1 85 100 PRO A C 1
ATOM 802 O O . PRO A 1 100 ? 0.811 -10.758 -13.547 1 85 100 PRO A O 1
ATOM 805 N N . PHE A 1 101 ? -1.287 -11.445 -13.445 1 88.06 101 PHE A N 1
ATOM 806 C CA . PHE A 1 101 ? -1.402 -10.953 -12.078 1 88.06 101 PHE A CA 1
ATOM 807 C C . PHE A 1 101 ? -1.404 -12.109 -11.086 1 88.06 101 PHE A C 1
ATOM 809 O O . PHE A 1 101 ? -1.936 -13.188 -11.383 1 88.06 101 PHE A O 1
ATOM 816 N N . GLU A 1 102 ? -0.827 -11.859 -9.977 1 83.69 102 GLU A N 1
ATOM 817 C CA . GLU A 1 102 ? -0.693 -12.867 -8.93 1 83.69 102 GLU A CA 1
ATOM 818 C C . GLU A 1 102 ? -1.734 -12.664 -7.836 1 83.69 102 GLU A C 1
ATOM 820 O O . GLU A 1 102 ? -1.697 -11.664 -7.113 1 83.69 102 GLU A O 1
ATOM 825 N N . THR A 1 103 ? -2.572 -13.617 -7.699 1 83.06 103 THR A N 1
ATOM 826 C CA . THR A 1 103 ? -3.646 -13.484 -6.723 1 83.06 103 THR A CA 1
ATOM 827 C C . THR A 1 103 ? -3.43 -14.43 -5.543 1 83.06 103 THR A C 1
ATOM 829 O O . THR A 1 103 ? -4.363 -14.703 -4.785 1 83.06 103 THR A O 1
ATOM 832 N N . VAL A 1 104 ? -2.211 -14.938 -5.527 1 81.38 104 VAL A N 1
ATOM 833 C CA . VAL A 1 104 ? -1.894 -15.797 -4.391 1 81.38 104 VAL A CA 1
ATOM 834 C C . VAL A 1 104 ? -0.908 -15.086 -3.467 1 81.38 104 VAL A C 1
ATOM 836 O O . VAL A 1 104 ? -0.425 -14 -3.785 1 81.38 104 VAL A O 1
ATOM 839 N N . LYS A 1 105 ? -0.722 -15.641 -2.283 1 83.44 105 LYS A N 1
ATOM 840 C CA . LYS A 1 105 ? 0.22 -15.062 -1.325 1 83.44 105 LYS A CA 1
ATOM 841 C C . LYS A 1 105 ? 1.607 -14.914 -1.941 1 83.44 105 LYS A C 1
ATOM 843 O O . LYS A 1 105 ? 1.975 -15.664 -2.848 1 83.44 105 LYS A O 1
ATOM 848 N N . PRO A 1 106 ? 2.291 -13.867 -1.485 1 90.62 106 PRO A N 1
ATOM 849 C CA . PRO A 1 106 ? 2.143 -13 -0.317 1 90.62 106 PRO A CA 1
ATOM 850 C C . PRO A 1 106 ? 1.179 -11.844 -0.565 1 90.62 106 PRO A C 1
ATOM 852 O O . PRO A 1 106 ? 0.855 -11.539 -1.717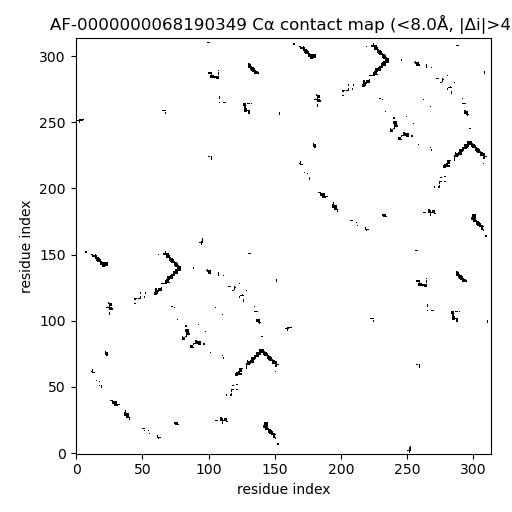 1 90.62 106 PRO A O 1
ATOM 855 N N . ASP A 1 107 ? 0.824 -11.242 0.483 1 90.62 107 ASP A N 1
ATOM 856 C CA . ASP A 1 107 ? -0.086 -10.102 0.383 1 90.62 107 ASP A CA 1
ATOM 857 C C . ASP A 1 107 ? 0.647 -8.852 -0.104 1 90.62 107 ASP A C 1
ATOM 859 O O . ASP A 1 107 ? 1.798 -8.617 0.271 1 90.62 107 ASP A O 1
ATOM 863 N N . ILE A 1 108 ? -0.042 -8.078 -0.905 1 94.5 108 ILE A N 1
ATOM 864 C CA . ILE A 1 108 ? 0.526 -6.918 -1.582 1 94.5 108 ILE A CA 1
ATOM 865 C C . ILE A 1 108 ? 1.004 -5.902 -0.548 1 94.5 108 ILE A C 1
ATOM 867 O O . ILE A 1 108 ? 2.029 -5.246 -0.743 1 94.5 108 ILE A O 1
ATOM 871 N N . ASP A 1 109 ? 0.356 -5.766 0.569 1 92.69 109 ASP A N 1
ATOM 872 C CA . ASP A 1 109 ? 0.708 -4.77 1.575 1 92.69 109 ASP A CA 1
ATOM 873 C C . ASP A 1 109 ? 2.01 -5.141 2.283 1 92.69 109 ASP A C 1
ATOM 875 O O . ASP A 1 109 ? 2.801 -4.262 2.641 1 92.69 109 ASP A O 1
ATOM 879 N N . ASN A 1 110 ? 2.275 -6.469 2.457 1 93.44 110 ASN A N 1
ATOM 880 C CA . ASN A 1 110 ? 3.51 -6.898 3.105 1 93.44 110 ASN A CA 1
ATOM 881 C C . ASN A 1 110 ? 4.715 -6.73 2.186 1 93.44 110 ASN A C 1
ATOM 883 O O . ASN A 1 110 ? 5.812 -6.41 2.646 1 93.44 110 ASN A O 1
ATOM 887 N N . LEU A 1 111 ? 4.438 -6.949 0.922 1 96.81 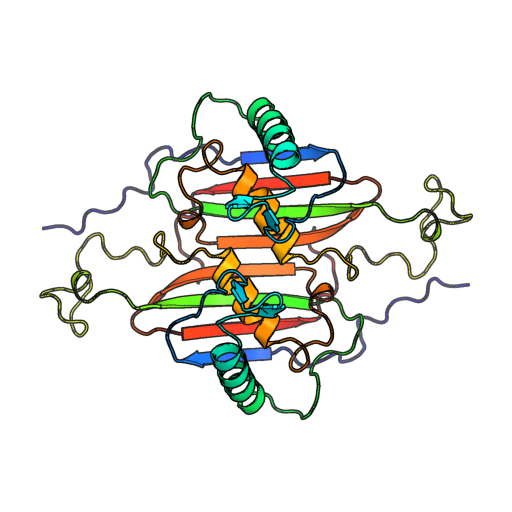111 LEU A N 1
ATOM 888 C CA . LEU A 1 111 ? 5.492 -6.707 -0.054 1 96.81 111 LEU A CA 1
ATOM 889 C C . LEU A 1 111 ? 5.871 -5.23 -0.088 1 96.81 111 LEU A C 1
ATOM 891 O O . LEU A 1 111 ? 7.055 -4.887 -0.062 1 96.81 111 LEU A O 1
ATOM 895 N N . ALA A 1 112 ? 4.848 -4.422 -0.11 1 97.5 112 ALA A N 1
ATOM 896 C CA . ALA A 1 112 ? 5.078 -2.982 -0.131 1 97.5 112 ALA A CA 1
ATOM 897 C C . ALA A 1 112 ? 5.797 -2.523 1.134 1 97.5 112 ALA A C 1
ATOM 899 O O . ALA A 1 112 ? 6.746 -1.736 1.066 1 97.5 112 ALA A O 1
ATOM 900 N N . LYS A 1 113 ? 5.367 -2.99 2.213 1 95.5 113 LYS A N 1
ATOM 901 C CA . LYS A 1 113 ? 5.953 -2.582 3.488 1 95.5 113 LYS A CA 1
ATOM 902 C C . LYS A 1 113 ? 7.445 -2.895 3.533 1 95.5 113 LYS A C 1
ATOM 904 O O . LYS A 1 113 ? 8.25 -2.047 3.926 1 95.5 113 LYS A O 1
ATOM 909 N N . PHE A 1 114 ? 7.777 -4.113 3.203 1 97.5 114 PHE A N 1
ATOM 910 C CA . PHE A 1 114 ? 9.18 -4.516 3.209 1 97.5 114 PHE A CA 1
ATOM 911 C C . PHE A 1 114 ? 10.023 -3.551 2.381 1 97.5 114 PHE A C 1
ATOM 913 O O . PHE A 1 114 ? 11.062 -3.068 2.842 1 97.5 114 PHE A O 1
ATOM 920 N N . THR A 1 115 ? 9.555 -3.283 1.214 1 98.25 115 THR A N 1
ATOM 921 C CA . THR A 1 115 ? 10.305 -2.459 0.278 1 98.25 115 THR A CA 1
ATOM 922 C C . THR A 1 115 ? 10.398 -1.02 0.777 1 98.25 115 THR A C 1
ATOM 924 O O . THR A 1 115 ? 11.461 -0.396 0.7 1 98.25 115 THR A O 1
ATOM 927 N N . LEU A 1 116 ? 9.297 -0.504 1.315 1 97.62 116 LEU A N 1
ATOM 928 C CA . LEU A 1 116 ? 9.305 0.839 1.885 1 97.62 116 LEU A CA 1
ATOM 929 C C . LEU A 1 116 ? 10.297 0.93 3.041 1 97.62 116 LEU A C 1
ATOM 931 O O . LEU A 1 116 ? 11.07 1.887 3.131 1 97.62 116 LEU A O 1
ATOM 935 N N . ASP A 1 117 ? 10.289 -0.035 3.846 1 96.19 117 ASP A N 1
ATOM 936 C CA . ASP A 1 117 ? 11.227 -0.069 4.965 1 96.19 117 ASP A CA 1
ATOM 937 C C . ASP A 1 117 ? 12.672 -0.113 4.469 1 96.19 117 ASP A C 1
ATOM 939 O O . ASP A 1 117 ? 13.547 0.531 5.047 1 96.19 117 ASP A O 1
ATOM 943 N N . ALA A 1 118 ? 12.883 -0.829 3.461 1 97.69 118 ALA A N 1
ATOM 944 C CA . ALA A 1 118 ? 14.234 -0.977 2.914 1 97.69 118 ALA A CA 1
ATOM 945 C C . ALA A 1 118 ? 14.727 0.337 2.32 1 97.69 118 ALA A C 1
ATOM 947 O O . ALA A 1 118 ? 15.938 0.537 2.164 1 97.69 118 ALA A O 1
ATOM 948 N N . MET A 1 119 ? 13.852 1.179 1.981 1 97.06 119 MET A N 1
ATOM 949 C CA . MET A 1 119 ? 14.195 2.438 1.326 1 97.06 119 MET A CA 1
ATOM 950 C C . MET A 1 119 ? 14.516 3.518 2.355 1 97.06 119 MET A C 1
ATOM 952 O O . MET A 1 119 ? 15.094 4.551 2.018 1 97.06 119 MET A O 1
ATOM 956 N N . GLN A 1 120 ? 14.117 3.299 3.535 1 96.12 120 GLN A N 1
ATOM 957 C CA . GLN A 1 120 ? 14.297 4.301 4.578 1 96.12 120 GLN A CA 1
ATOM 958 C C . GLN A 1 120 ? 15.781 4.57 4.832 1 96.12 120 GLN A C 1
ATOM 960 O O . GLN A 1 120 ? 16.562 3.633 5.004 1 96.12 120 GLN A O 1
ATOM 965 N N . GLY A 1 121 ? 16.188 5.848 4.867 1 95.25 121 GLY A N 1
ATOM 966 C CA . GLY A 1 121 ? 17.562 6.227 5.102 1 95.25 121 GLY A CA 1
ATOM 967 C C . GLY A 1 121 ? 18.422 6.148 3.852 1 95.25 121 GLY A C 1
ATOM 968 O O . GLY A 1 121 ? 19.609 6.469 3.887 1 95.25 121 GLY A O 1
ATOM 969 N N . ILE A 1 122 ? 17.844 5.672 2.816 1 95.88 122 ILE A N 1
ATOM 970 C CA . ILE A 1 122 ? 18.578 5.535 1.556 1 95.88 122 ILE A CA 1
ATOM 971 C C . ILE A 1 122 ? 17.891 6.375 0.477 1 95.88 122 ILE A C 1
ATOM 973 O O . ILE A 1 122 ? 18.516 7.258 -0.115 1 95.88 122 ILE A O 1
ATOM 977 N N . VAL A 1 123 ? 16.625 6.109 0.234 1 96.06 123 VAL A N 1
ATOM 978 C CA . VAL A 1 123 ? 15.875 6.824 -0.788 1 96.06 123 VAL A CA 1
ATOM 979 C C . VAL A 1 123 ? 15.211 8.055 -0.171 1 96.06 123 VAL A C 1
ATOM 981 O O . VAL A 1 123 ? 15.258 9.141 -0.742 1 96.06 123 VAL A O 1
ATOM 984 N N . PHE A 1 124 ? 14.625 7.848 0.957 1 95.5 124 PHE A N 1
ATOM 985 C CA . PHE A 1 124 ? 13.992 8.922 1.709 1 95.5 124 PHE A CA 1
ATOM 986 C C . PHE A 1 124 ? 14.352 8.836 3.188 1 95.5 124 PHE A C 1
ATOM 988 O O . PHE A 1 124 ? 14.867 7.816 3.646 1 95.5 124 PHE A O 1
ATOM 995 N N . HIS A 1 125 ? 14.078 9.906 3.947 1 94.5 125 HIS A N 1
ATOM 996 C CA . HIS A 1 125 ? 14.406 9.977 5.367 1 94.5 125 HIS A CA 1
ATOM 997 C C . HIS A 1 125 ? 13.32 9.32 6.215 1 94.5 125 HIS A C 1
ATOM 999 O O . HIS A 1 125 ? 13.625 8.664 7.215 1 94.5 125 HIS A O 1
ATOM 1005 N N . ASP A 1 126 ? 12.109 9.523 5.781 1 92.5 126 ASP A N 1
ATOM 1006 C CA . ASP A 1 126 ? 10.945 9.047 6.52 1 92.5 126 ASP A CA 1
ATOM 1007 C C . ASP A 1 126 ? 9.867 8.523 5.57 1 92.5 126 ASP A C 1
ATOM 1009 O O . ASP A 1 126 ? 9.523 9.188 4.59 1 92.5 126 ASP A O 1
ATOM 1013 N N . ASP A 1 127 ? 9.328 7.383 5.934 1 91.38 127 ASP A N 1
ATOM 1014 C CA . ASP A 1 127 ? 8.328 6.773 5.062 1 91.38 127 ASP A CA 1
ATOM 1015 C C . ASP A 1 127 ? 7.074 7.633 4.977 1 91.38 127 ASP A C 1
ATOM 1017 O O . ASP A 1 127 ? 6.285 7.496 4.039 1 91.38 127 ASP A O 1
ATOM 1021 N N . SER A 1 128 ? 6.906 8.562 5.926 1 92.31 128 SER A N 1
ATOM 1022 C CA . SER A 1 128 ? 5.766 9.477 5.875 1 92.31 128 SER A CA 1
ATOM 1023 C C . SER A 1 128 ? 5.844 10.398 4.66 1 92.31 128 SER A C 1
ATOM 1025 O O . SER A 1 128 ? 4.848 11.008 4.273 1 92.31 128 SER A O 1
ATOM 1027 N N . GLN A 1 129 ? 7.016 10.477 4.039 1 93.62 129 GLN A N 1
ATOM 1028 C CA . GLN A 1 129 ? 7.191 11.297 2.844 1 93.62 129 GLN A CA 1
ATOM 1029 C C . GLN A 1 129 ? 6.422 10.719 1.661 1 93.62 129 GLN A C 1
ATOM 1031 O O . GLN A 1 129 ? 6.184 11.414 0.671 1 93.62 129 GLN A O 1
ATOM 1036 N N . VAL A 1 130 ? 6.07 9.43 1.745 1 96.31 130 VAL A N 1
ATOM 1037 C CA . VAL A 1 130 ? 5.324 8.789 0.665 1 96.31 130 VAL A CA 1
ATOM 1038 C C . VAL A 1 130 ? 3.854 9.195 0.745 1 96.31 130 VAL A C 1
ATOM 1040 O O . VAL A 1 130 ? 3.139 8.781 1.662 1 96.31 130 VAL A O 1
ATOM 1043 N N . VAL A 1 131 ? 3.389 9.961 -0.247 1 95.31 131 VAL A N 1
ATOM 1044 C CA . VAL A 1 131 ? 2.021 10.469 -0.201 1 95.31 131 VAL A CA 1
ATOM 1045 C C . VAL A 1 131 ? 1.186 9.805 -1.291 1 95.31 131 VAL A C 1
ATOM 1047 O O . VAL A 1 131 ? -0.046 9.867 -1.265 1 95.31 131 VAL A O 1
ATOM 1050 N N . LYS A 1 132 ? 1.876 9.25 -2.24 1 96.06 132 LYS A N 1
ATOM 1051 C CA . LYS A 1 132 ? 1.264 8.438 -3.283 1 96.06 132 LYS A CA 1
ATOM 1052 C C . LYS A 1 132 ? 2.008 7.113 -3.455 1 96.06 132 LYS A C 1
ATOM 1054 O O . LYS A 1 132 ? 3.207 7.105 -3.742 1 96.06 132 LYS A O 1
ATOM 1059 N N . LEU A 1 133 ? 1.338 6.043 -3.289 1 97.69 133 LEU A N 1
ATOM 1060 C CA . LEU A 1 133 ? 1.908 4.703 -3.389 1 97.69 133 LEU A CA 1
ATOM 1061 C C . LEU A 1 133 ? 1.127 3.854 -4.387 1 97.69 133 LEU A C 1
ATOM 1063 O O . LEU A 1 133 ? -0.09 3.701 -4.258 1 97.69 133 LEU A O 1
ATOM 1067 N N . LEU A 1 134 ? 1.777 3.434 -5.395 1 97.81 134 LEU A N 1
ATOM 1068 C CA . LEU A 1 134 ? 1.216 2.506 -6.371 1 97.81 134 LEU A CA 1
ATOM 1069 C C . LEU A 1 134 ? 1.938 1.164 -6.324 1 97.81 134 LEU A C 1
ATOM 1071 O O . LEU A 1 134 ? 3.166 1.11 -6.43 1 97.81 134 LEU A O 1
ATOM 1075 N N . VAL A 1 135 ? 1.202 0.102 -6.18 1 97.75 135 VAL A N 1
ATOM 1076 C CA . VAL A 1 135 ? 1.803 -1.221 -6.047 1 97.75 135 VAL A CA 1
ATOM 1077 C C . VAL A 1 135 ? 1.131 -2.193 -7.012 1 97.75 135 VAL A C 1
ATOM 1079 O O . VAL A 1 135 ? -0.098 -2.24 -7.102 1 97.75 135 VAL A O 1
ATOM 1082 N N . TYR A 1 136 ? 1.953 -2.934 -7.691 1 96.31 136 TYR A N 1
ATOM 1083 C CA . TYR A 1 136 ? 1.484 -4.02 -8.547 1 96.31 136 TYR A CA 1
ATOM 1084 C C . TYR A 1 136 ? 2.055 -5.359 -8.086 1 96.31 136 TYR A C 1
ATOM 1086 O O . TYR A 1 136 ? 3.23 -5.445 -7.727 1 96.31 136 TYR A O 1
ATOM 1094 N N . LYS A 1 137 ? 1.284 -6.27 -8.117 1 95.25 137 LYS A N 1
ATOM 1095 C CA . LYS A 1 137 ? 1.711 -7.652 -7.93 1 95.25 137 LYS A CA 1
ATOM 1096 C C . LYS A 1 137 ? 1.526 -8.469 -9.203 1 95.25 137 LYS A C 1
ATOM 1098 O O . LYS A 1 137 ? 0.397 -8.773 -9.594 1 95.25 137 LYS A O 1
ATOM 1103 N N . LEU A 1 138 ? 2.553 -8.844 -9.773 1 93.5 138 LEU A N 1
ATOM 1104 C CA . LEU A 1 138 ? 2.564 -9.422 -11.117 1 93.5 138 LEU A CA 1
ATOM 1105 C C . LEU A 1 138 ? 3.207 -10.805 -11.109 1 93.5 138 LEU A C 1
ATOM 1107 O O . LEU A 1 138 ? 3.93 -11.156 -10.172 1 93.5 138 LEU A O 1
ATOM 1111 N N . ARG A 1 139 ? 2.863 -11.516 -12.102 1 91.12 139 ARG A N 1
ATOM 1112 C CA . ARG A 1 139 ? 3.564 -12.766 -12.391 1 91.12 139 ARG A CA 1
ATOM 1113 C C . ARG A 1 139 ? 4.672 -12.547 -13.422 1 91.12 139 ARG A C 1
ATOM 1115 O O . ARG A 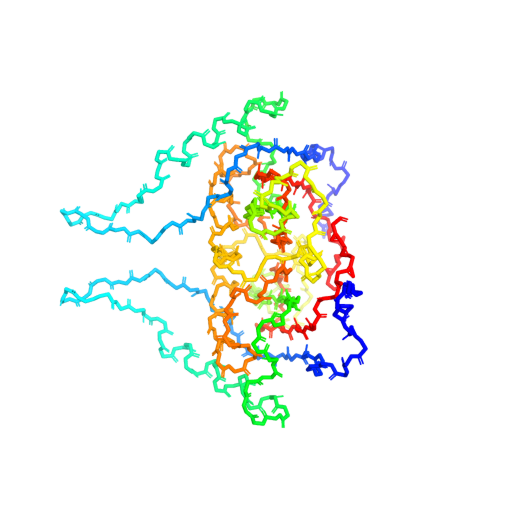1 139 ? 4.496 -11.781 -14.375 1 91.12 139 ARG A O 1
ATOM 1122 N N . GLY A 1 140 ? 5.785 -13.133 -13.141 1 87.62 140 GLY A N 1
ATOM 1123 C CA . GLY A 1 140 ? 6.895 -13.008 -14.078 1 87.62 140 GLY A CA 1
ATOM 1124 C C . GLY A 1 140 ? 7.664 -14.305 -14.273 1 87.62 140 GLY A C 1
ATOM 1125 O O . GLY A 1 140 ? 7.445 -15.273 -13.547 1 87.62 140 GLY A O 1
ATOM 1126 N N . ASN A 1 141 ? 8.477 -14.242 -15.352 1 85.88 141 ASN A N 1
ATOM 1127 C CA . ASN A 1 141 ? 9.352 -15.383 -15.586 1 85.88 141 ASN A CA 1
ATOM 1128 C C . ASN A 1 141 ? 10.414 -15.5 -14.5 1 85.88 141 ASN A C 1
ATOM 1130 O O . ASN A 1 141 ? 10.781 -16.609 -14.094 1 85.88 141 ASN A O 1
ATOM 1134 N N . GLU A 1 142 ? 10.828 -14.352 -14.117 1 91 142 GLU A N 1
ATOM 1135 C CA . GLU A 1 142 ? 11.781 -14.266 -13.016 1 91 142 GLU A CA 1
ATOM 1136 C C . GLU A 1 142 ? 11.25 -13.367 -11.898 1 91 142 GLU A C 1
ATOM 1138 O O . GLU A 1 142 ? 10.422 -12.484 -12.148 1 91 142 GLU A O 1
ATOM 1143 N N . GLY A 1 143 ? 11.75 -13.68 -10.742 1 94.25 143 GLY A N 1
ATOM 1144 C CA . GLY A 1 143 ? 11.391 -12.812 -9.625 1 94.25 143 GLY A CA 1
ATOM 1145 C C . GLY A 1 143 ? 12.148 -11.508 -9.609 1 94.25 143 GLY A C 1
ATOM 1146 O O . GLY A 1 143 ? 13.32 -11.453 -10.008 1 94.25 143 GLY A O 1
ATOM 1147 N N . GLY A 1 144 ? 11.453 -10.477 -9.117 1 97 144 GLY A N 1
ATOM 1148 C CA . GLY A 1 144 ? 12.109 -9.18 -9.039 1 97 144 GLY A CA 1
ATOM 1149 C C . GLY A 1 144 ? 11.211 -8.086 -8.492 1 97 144 GLY A C 1
ATOM 1150 O O . GLY A 1 144 ? 10.016 -8.305 -8.297 1 97 144 GLY A O 1
ATOM 1151 N N . THR A 1 145 ? 11.836 -6.996 -8.195 1 98.06 145 THR A N 1
ATOM 1152 C CA . THR A 1 145 ? 11.148 -5.805 -7.707 1 98.06 145 THR A CA 1
ATOM 1153 C C . THR A 1 145 ? 11.617 -4.562 -8.461 1 98.06 145 THR A C 1
ATOM 1155 O O . THR A 1 145 ? 12.812 -4.25 -8.469 1 98.06 145 THR A O 1
ATOM 1158 N N . ARG A 1 146 ? 10.688 -3.916 -9.109 1 98 146 ARG A N 1
ATOM 1159 C CA . ARG A 1 146 ? 10.992 -2.617 -9.703 1 98 146 ARG A CA 1
ATOM 1160 C C . ARG A 1 146 ? 10.516 -1.482 -8.805 1 98 146 ARG A C 1
ATOM 1162 O O . ARG A 1 146 ? 9.391 -1.508 -8.305 1 98 146 ARG A O 1
ATOM 1169 N N . ILE A 1 147 ? 11.352 -0.544 -8.625 1 98.12 147 ILE A N 1
ATOM 1170 C CA . ILE A 1 147 ? 11.094 0.583 -7.738 1 98.12 147 ILE A CA 1
ATOM 1171 C C . ILE A 1 147 ? 11.227 1.893 -8.508 1 98.12 147 ILE A C 1
ATOM 1173 O O . ILE A 1 147 ? 12.281 2.18 -9.078 1 98.12 147 ILE A O 1
ATOM 1177 N N . LYS A 1 148 ? 10.172 2.65 -8.586 1 97.75 148 LYS A N 1
ATOM 1178 C CA . LYS A 1 148 ? 10.18 3.998 -9.148 1 97.75 148 LYS A CA 1
ATOM 1179 C C . LYS A 1 148 ? 9.797 5.035 -8.094 1 97.75 148 LYS A C 1
ATOM 1181 O O . LYS A 1 148 ? 8.773 4.887 -7.418 1 97.75 148 LYS A O 1
ATOM 1186 N N . VAL A 1 149 ? 10.602 6.039 -7.949 1 96.75 149 VAL A N 1
ATOM 1187 C CA . VAL A 1 149 ? 10.32 7.094 -6.98 1 96.75 149 VAL A CA 1
ATOM 1188 C C . VAL A 1 149 ? 10.547 8.461 -7.621 1 96.75 149 VAL A C 1
ATOM 1190 O O . VAL A 1 149 ? 11.516 8.656 -8.359 1 96.75 149 VAL A O 1
ATOM 1193 N N . ARG A 1 150 ? 9.664 9.359 -7.395 1 95.19 150 ARG A N 1
ATOM 1194 C CA . ARG A 1 150 ? 9.836 10.742 -7.832 1 95.19 150 ARG A CA 1
ATOM 1195 C C . ARG A 1 150 ? 9.148 11.703 -6.879 1 95.19 150 ARG A C 1
ATOM 1197 O O . ARG A 1 150 ? 8.273 11.305 -6.105 1 95.19 150 ARG A O 1
ATOM 1204 N N . THR A 1 151 ? 9.609 12.875 -6.977 1 93.19 151 THR A N 1
ATOM 1205 C CA . THR A 1 151 ? 8.906 13.93 -6.25 1 93.19 151 THR A CA 1
ATOM 1206 C C . THR A 1 151 ? 7.484 14.086 -6.777 1 93.19 151 THR A C 1
ATOM 1208 O O . THR A 1 151 ? 7.258 14.062 -7.988 1 93.19 151 THR A O 1
ATOM 1211 N N . PHE A 1 152 ? 6.617 14.172 -5.754 1 91.56 152 PHE A N 1
ATOM 1212 C CA . PHE A 1 152 ? 5.223 14.312 -6.152 1 91.56 152 PHE A CA 1
ATOM 1213 C C . PHE A 1 152 ? 4.758 15.758 -6 1 91.56 152 PHE A C 1
ATOM 1215 O O . PHE A 1 152 ? 4.836 16.328 -4.91 1 91.56 152 PHE A O 1
ATOM 1222 N N . TYR A 1 153 ? 4.426 16.547 -6.992 1 77.06 153 TYR A N 1
ATOM 1223 C CA . TYR A 1 153 ? 4.074 17.953 -6.977 1 77.06 153 TYR A CA 1
ATOM 1224 C C . TYR A 1 153 ? 2.562 18.141 -7.004 1 77.06 153 TYR A C 1
ATOM 1226 O O . TYR A 1 153 ? 2.057 19.203 -6.633 1 77.06 153 TYR A O 1
ATOM 1234 N N . GLY A 1 154 ? 1.998 17.453 -6.863 1 69.62 154 GLY A N 1
ATOM 1235 C CA . GLY A 1 154 ? 0.555 17.594 -6.77 1 69.62 154 GLY A CA 1
ATOM 1236 C C . GLY A 1 154 ? -0.065 18.188 -8.023 1 69.62 154 GLY A C 1
ATOM 1237 O O . GLY A 1 154 ? 0.606 18.328 -9.047 1 69.62 154 GLY A O 1
ATOM 1238 N N . PRO A 1 155 ? -0.675 18.188 -8.445 1 58.72 155 PRO A N 1
ATOM 1239 C CA . PRO A 1 155 ? -2.088 17.891 -8.711 1 58.72 155 PRO A CA 1
ATOM 1240 C C . PRO A 1 155 ? -2.391 16.406 -8.734 1 58.72 155 PRO A C 1
ATOM 1242 O O . PRO A 1 155 ? -3.273 15.93 -8.016 1 58.72 155 PRO A O 1
ATOM 1245 N N . GLU A 1 156 ? -2.268 14.781 -8.422 1 58.56 156 GLU A N 1
ATOM 1246 C CA . GLU A 1 156 ? -3.598 14.531 -8.977 1 58.56 156 GLU A CA 1
ATOM 1247 C C . GLU A 1 156 ? -4.562 14.055 -7.895 1 58.56 156 GLU A C 1
ATOM 1249 O O . GLU A 1 156 ? -4.211 13.219 -7.062 1 58.56 156 GLU A O 1
ATOM 1254 N N . PRO A 1 157 ? -5.262 14.328 -6.949 1 50.97 157 PRO A N 1
ATOM 1255 C CA . PRO A 1 157 ? -6.566 13.953 -6.398 1 50.97 157 PRO A CA 1
ATOM 1256 C C . PRO A 1 157 ? -7.734 14.555 -7.176 1 50.97 157 PRO A C 1
ATOM 1258 O O . PRO A 1 157 ? -7.578 15.594 -7.82 1 50.97 157 PRO A O 1
ATOM 1261 N N . MET B 1 1 ? -6.488 -27.703 -27.594 1 22.34 1 MET B N 1
ATOM 1262 C CA . MET B 1 1 ? -7.602 -27.109 -26.844 1 22.34 1 MET B CA 1
ATOM 1263 C C . MET B 1 1 ? -7.363 -25.625 -26.578 1 22.34 1 MET B C 1
ATOM 1265 O O . MET B 1 1 ? -6.227 -25.219 -26.359 1 22.34 1 MET B O 1
ATOM 1269 N N . ALA B 1 2 ? -8.266 -24.812 -27.031 1 27.55 2 ALA B N 1
ATOM 1270 C CA . ALA B 1 2 ? -8.141 -23.359 -27.125 1 27.55 2 ALA B CA 1
ATOM 1271 C C . ALA B 1 2 ? -7.871 -22.75 -25.766 1 27.55 2 ALA B C 1
ATOM 1273 O O . ALA B 1 2 ? -8.383 -23.234 -24.75 1 27.55 2 ALA B O 1
ATOM 1274 N N . PRO B 1 3 ? -6.934 -22 -25.578 1 27.91 3 PRO B N 1
ATOM 1275 C CA . PRO B 1 3 ? -6.602 -21.484 -24.25 1 27.91 3 PRO B CA 1
ATOM 1276 C C . PRO B 1 3 ? -7.785 -20.797 -23.562 1 27.91 3 PRO B C 1
ATOM 1278 O O . PRO B 1 3 ? -8.594 -20.156 -24.234 1 27.91 3 PRO B O 1
ATOM 1281 N N . SER B 1 4 ? -8.492 -21.297 -22.641 1 29.42 4 SER B N 1
ATOM 1282 C CA . SER B 1 4 ? -9.711 -20.734 -22.094 1 29.42 4 SER B CA 1
ATOM 1283 C C . SER B 1 4 ? -9.562 -19.234 -21.844 1 29.42 4 SER B C 1
ATOM 1285 O O . SER B 1 4 ? -8.609 -18.797 -21.188 1 29.42 4 SER B O 1
ATOM 1287 N N . VAL B 1 5 ? -9.82 -18.359 -22.766 1 29.03 5 VAL B N 1
ATOM 1288 C CA . VAL B 1 5 ? -9.992 -16.906 -22.75 1 29.03 5 VAL B CA 1
ATOM 1289 C C . VAL B 1 5 ? -10.75 -16.5 -21.484 1 29.03 5 VAL B C 1
ATOM 1291 O O . VAL B 1 5 ? -11.875 -16.953 -21.25 1 29.03 5 VAL B O 1
ATOM 1294 N N . ILE B 1 6 ? -10.055 -16.266 -20.375 1 33 6 ILE B N 1
ATOM 1295 C CA . ILE B 1 6 ? -10.797 -15.625 -19.297 1 33 6 ILE B CA 1
ATOM 1296 C C . ILE B 1 6 ? -11.727 -14.555 -19.875 1 33 6 ILE B C 1
ATOM 1298 O O . ILE B 1 6 ? -11.273 -13.648 -20.578 1 33 6 ILE B O 1
ATOM 1302 N N . ASP B 1 7 ? -12.891 -14.906 -20.312 1 32.59 7 ASP B N 1
ATOM 1303 C CA . ASP B 1 7 ? -13.969 -14.039 -20.781 1 32.59 7 ASP B CA 1
ATOM 1304 C C . ASP B 1 7 ? -14.109 -12.812 -19.875 1 32.59 7 ASP B C 1
ATOM 1306 O O . ASP B 1 7 ? -14.656 -12.914 -18.766 1 32.59 7 ASP B O 1
ATOM 1310 N N . LEU B 1 8 ? -13.188 -11.82 -19.984 1 37.47 8 LEU B N 1
ATOM 1311 C CA . LEU B 1 8 ? -13.25 -10.5 -19.375 1 37.47 8 LEU B CA 1
ATOM 1312 C C . LEU B 1 8 ? -14.641 -9.891 -19.516 1 37.47 8 LEU B C 1
ATOM 1314 O O . LEU B 1 8 ? -14.875 -8.758 -19.109 1 37.47 8 LEU B O 1
ATOM 1318 N N . THR B 1 9 ? -15.438 -10.391 -20.438 1 37.91 9 THR B N 1
ATOM 1319 C CA . THR B 1 9 ? -16.766 -9.875 -20.75 1 37.91 9 THR B CA 1
ATOM 1320 C C . THR B 1 9 ? -17.719 -10.109 -19.578 1 37.91 9 THR B C 1
ATOM 1322 O O . THR B 1 9 ? -18.906 -9.766 -19.656 1 37.91 9 THR B O 1
ATOM 1325 N N . ARG B 1 10 ? -17.469 -11.195 -18.812 1 38.34 10 ARG B N 1
ATOM 1326 C CA . ARG B 1 10 ? -18.547 -11.375 -17.844 1 38.34 10 ARG B CA 1
ATOM 1327 C C . ARG B 1 10 ? -18.672 -10.148 -16.953 1 38.34 10 ARG B C 1
ATOM 1329 O O . ARG B 1 10 ? -17.672 -9.531 -16.578 1 38.34 10 ARG B O 1
ATOM 1336 N N . ASP B 1 11 ? -19.812 -9.461 -16.922 1 46.06 11 ASP B N 1
ATOM 1337 C CA . ASP B 1 11 ? -20.375 -8.375 -16.109 1 46.06 11 ASP B CA 1
ATOM 1338 C C . ASP B 1 11 ? -19.859 -8.445 -14.672 1 46.06 11 ASP B C 1
ATOM 1340 O O . ASP B 1 11 ? -20.484 -9.086 -13.82 1 46.06 11 ASP B O 1
ATOM 1344 N N . THR B 1 12 ? -18.484 -8.797 -14.344 1 53.94 12 THR B N 1
ATOM 1345 C CA . THR B 1 12 ? -18.016 -9.039 -12.984 1 53.94 12 THR B CA 1
ATOM 1346 C C . THR B 1 12 ? -18.406 -7.887 -12.062 1 53.94 12 THR B C 1
ATOM 1348 O O . THR B 1 12 ? -18.859 -6.844 -12.523 1 53.94 12 THR B O 1
ATOM 1351 N N . GLY B 1 13 ? -18.203 -8.023 -10.602 1 60.78 13 GLY B N 1
ATOM 1352 C CA . GLY B 1 13 ? -18.734 -7.148 -9.562 1 60.78 13 GLY B CA 1
ATOM 1353 C C . GLY B 1 13 ? -18.734 -5.684 -9.961 1 60.78 13 GLY B C 1
ATOM 1354 O O . GLY B 1 13 ? -17.938 -5.262 -10.797 1 60.78 13 GLY B O 1
ATOM 1355 N N . ARG B 1 14 ? -19.859 -4.996 -9.805 1 76.31 14 ARG B N 1
ATOM 1356 C CA . ARG B 1 14 ? -19.969 -3.551 -9.992 1 76.31 14 ARG B CA 1
ATOM 1357 C C . ARG B 1 14 ? -18.859 -2.818 -9.227 1 76.31 14 ARG B C 1
ATOM 135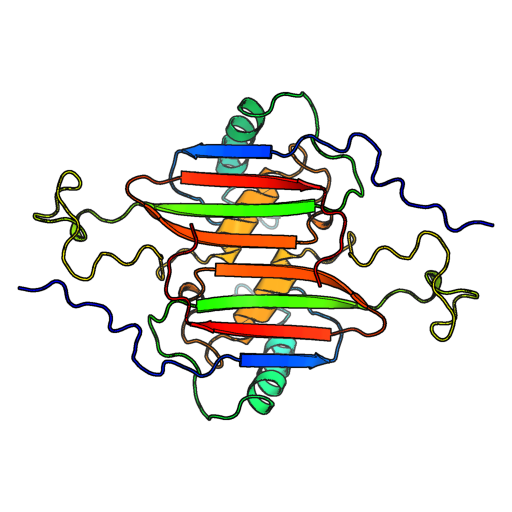9 O O . ARG B 1 14 ? -18.469 -3.246 -8.141 1 76.31 14 ARG B O 1
ATOM 1366 N N . PRO B 1 15 ? -18.203 -1.9 -9.977 1 91.25 15 PRO B N 1
ATOM 1367 C CA . PRO B 1 15 ? -17.203 -1.112 -9.266 1 91.25 15 PRO B CA 1
ATOM 1368 C C . PRO B 1 15 ? -17.766 -0.412 -8.031 1 91.25 15 PRO B C 1
ATOM 1370 O O . PRO B 1 15 ? -18.938 -0.06 -8 1 91.25 15 PRO B O 1
ATOM 1373 N N . ILE B 1 16 ? -16.984 -0.427 -7 1 93.94 16 ILE B N 1
ATOM 1374 C CA . ILE B 1 16 ? -17.297 0.24 -5.738 1 93.94 16 ILE B CA 1
ATOM 1375 C C . ILE B 1 16 ? -16.625 1.615 -5.711 1 93.94 16 ILE B C 1
ATOM 1377 O O . ILE B 1 16 ? -15.477 1.766 -6.133 1 93.94 16 ILE B O 1
ATOM 1381 N N . ASP B 1 17 ? -17.359 2.596 -5.328 1 96.69 17 ASP B N 1
ATOM 1382 C CA . ASP B 1 17 ? -16.844 3.928 -5.012 1 96.69 17 ASP B CA 1
ATOM 1383 C C . ASP B 1 17 ? -17.594 4.531 -3.826 1 96.69 17 ASP B C 1
ATOM 1385 O O . ASP B 1 17 ? -18.703 5.059 -3.984 1 96.69 17 ASP B O 1
ATOM 1389 N N . VAL B 1 18 ? -16.984 4.445 -2.684 1 97.38 18 VAL B N 1
ATOM 1390 C CA . VAL B 1 18 ? -17.672 4.871 -1.473 1 97.38 18 VAL B CA 1
ATOM 1391 C C . VAL B 1 18 ? -16.766 5.766 -0.639 1 97.38 18 VAL B C 1
ATOM 1393 O O . VAL B 1 18 ? -15.547 5.762 -0.824 1 97.38 18 VAL B O 1
ATOM 1396 N N . TYR B 1 19 ? -17.375 6.512 0.185 1 97.5 19 TYR B N 1
ATOM 1397 C CA . TYR B 1 19 ? -16.672 7.402 1.101 1 97.5 19 TYR B CA 1
ATOM 1398 C C . TYR B 1 19 ? -17.141 7.195 2.535 1 97.5 19 TYR B C 1
ATOM 1400 O O . TYR B 1 19 ? -18.359 7.199 2.805 1 97.5 19 TYR B O 1
ATOM 1408 N N . ILE B 1 20 ? -16.234 6.984 3.424 1 97.94 20 ILE B N 1
ATOM 1409 C CA . ILE B 1 20 ? -16.547 6.809 4.84 1 97.94 20 ILE B CA 1
ATOM 1410 C C . ILE B 1 20 ? -15.953 7.969 5.641 1 97.94 20 ILE B C 1
ATOM 1412 O O . ILE B 1 20 ? -14.734 8.148 5.672 1 97.94 20 ILE B O 1
ATOM 1416 N N . GLU B 1 21 ? -16.812 8.656 6.324 1 96.62 21 GLU B N 1
ATOM 1417 C CA . GLU B 1 21 ? -16.375 9.789 7.137 1 96.62 21 GLU B CA 1
ATOM 1418 C C . GLU B 1 21 ? -15.641 9.328 8.391 1 96.62 21 GLU B C 1
ATOM 1420 O O . GLU B 1 21 ? -15.914 8.234 8.906 1 96.62 21 GLU B O 1
ATOM 1425 N N . GLY B 1 22 ? -14.719 10.242 8.883 1 96.38 22 GLY B N 1
ATOM 1426 C CA . GLY B 1 22 ? -13.977 9.969 10.109 1 96.38 22 GLY B CA 1
ATOM 1427 C C . GLY B 1 22 ? -12.477 9.922 9.898 1 96.38 22 GLY B C 1
ATOM 1428 O O . GLY B 1 22 ? -12.008 9.773 8.773 1 96.38 22 GLY B O 1
ATOM 1429 N N . LYS B 1 23 ? -11.789 10 10.969 1 95.94 23 LYS B N 1
ATOM 1430 C CA . LYS B 1 23 ? -10.328 9.961 10.922 1 95.94 23 LYS B CA 1
ATOM 1431 C C . LYS B 1 23 ? -9.836 8.617 10.375 1 95.94 23 LYS B C 1
ATOM 1433 O O . LYS B 1 23 ? -10.227 7.562 10.875 1 95.94 23 LYS B O 1
ATOM 1438 N N . PRO B 1 24 ? -9.07 8.664 9.289 1 97.25 24 PRO B N 1
ATOM 1439 C CA . PRO B 1 24 ? -8.477 7.398 8.844 1 97.25 24 PRO B CA 1
ATOM 1440 C C . PRO B 1 24 ? -7.746 6.66 9.961 1 97.25 24 PRO B C 1
ATOM 1442 O O . PRO B 1 24 ? -7.07 7.289 10.781 1 97.25 24 PRO B O 1
ATOM 1445 N N . ILE B 1 25 ? -7.848 5.383 9.977 1 97.12 25 ILE B N 1
ATOM 1446 C CA . ILE B 1 25 ? -7.344 4.574 11.086 1 97.12 25 ILE B CA 1
ATOM 1447 C C . ILE B 1 25 ? -6.156 3.738 10.609 1 97.12 25 ILE B C 1
ATOM 1449 O O . ILE B 1 25 ? -6.285 2.924 9.695 1 97.12 25 ILE B O 1
ATOM 1453 N N . PRO B 1 26 ? -5.055 3.965 11.203 1 96.62 26 PRO B N 1
ATOM 1454 C CA . PRO B 1 26 ? -3.916 3.104 10.875 1 96.62 26 PRO B CA 1
ATOM 1455 C C . PRO B 1 26 ? -3.949 1.773 11.625 1 96.62 26 PRO B C 1
ATOM 1457 O O . PRO B 1 26 ? -4.395 1.721 12.781 1 96.62 26 PRO B O 1
ATOM 1460 N N . MET B 1 27 ? -3.48 0.708 11 1 95.88 27 MET B N 1
ATOM 1461 C CA . MET B 1 27 ? -3.395 -0.591 11.656 1 95.88 27 MET B CA 1
ATOM 1462 C C . MET B 1 27 ? -2.281 -0.601 12.695 1 95.88 27 MET B C 1
ATOM 1464 O O . MET B 1 27 ? -1.115 -0.379 12.367 1 95.88 27 MET B O 1
ATOM 1468 N N . PRO B 1 28 ? -2.607 -0.826 13.992 1 93.25 28 PRO B N 1
ATOM 1469 C CA . PRO B 1 28 ? -1.561 -0.944 15.008 1 93.25 28 PRO B CA 1
ATOM 1470 C C . PRO B 1 28 ? -0.828 -2.283 14.953 1 93.25 28 PRO B C 1
ATOM 1472 O O . PRO B 1 28 ? -1.335 -3.242 14.367 1 93.25 28 PRO B O 1
ATOM 1475 N N . ARG B 1 29 ? 0.287 -2.311 15.555 1 84.5 29 ARG B N 1
ATOM 1476 C CA . ARG B 1 29 ? 1.005 -3.574 15.695 1 84.5 29 ARG B CA 1
ATOM 1477 C C . ARG B 1 29 ? 0.246 -4.539 16.594 1 84.5 29 ARG B C 1
ATOM 1479 O O . ARG B 1 29 ? -0.306 -4.133 17.625 1 84.5 29 ARG B O 1
ATOM 1486 N N . PRO B 1 30 ? 0.239 -5.805 16.156 1 87.44 30 PRO B N 1
ATOM 1487 C CA . PRO B 1 30 ? -0.359 -6.785 17.062 1 87.44 30 PRO B CA 1
ATOM 1488 C C . PRO B 1 30 ? 0.357 -6.859 18.422 1 87.44 30 PRO B C 1
ATOM 1490 O O . PRO B 1 30 ? 1.55 -6.555 18.5 1 87.44 30 PRO B O 1
ATOM 1493 N N . ARG B 1 31 ? -0.381 -7.145 19.422 1 83.75 31 ARG B N 1
ATOM 1494 C CA . ARG B 1 31 ? 0.159 -7.203 20.781 1 83.75 31 ARG B CA 1
ATOM 1495 C C . ARG B 1 31 ? 0.026 -8.602 21.359 1 83.75 31 ARG B C 1
ATOM 1497 O O . ARG B 1 31 ? -0.812 -9.391 20.906 1 83.75 31 ARG B O 1
ATOM 1504 N N . LEU B 1 32 ? 0.93 -8.953 22.156 1 80.25 32 LEU B N 1
ATOM 1505 C CA . LEU B 1 32 ? 0.88 -10.211 22.891 1 80.25 32 LEU B CA 1
ATOM 1506 C C . LEU B 1 32 ? 0.34 -9.992 24.297 1 80.25 32 LEU B C 1
ATOM 1508 O O . LEU B 1 32 ? 0.862 -9.164 25.047 1 80.25 32 LEU B O 1
ATOM 1512 N N . GLY B 1 33 ? -0.845 -10.516 24.531 1 76.44 33 GLY B N 1
ATOM 1513 C CA . GLY B 1 33 ? -1.425 -10.5 25.859 1 76.44 33 GLY B CA 1
ATOM 1514 C C . GLY B 1 33 ? -1.753 -11.883 26.391 1 76.44 33 GLY B C 1
ATOM 1515 O O . GLY B 1 33 ? -2.52 -12.625 25.766 1 76.44 33 GLY B O 1
ATOM 1516 N N . ARG B 1 34 ? -1.13 -12.055 27.516 1 83.75 34 ARG B N 1
ATOM 1517 C CA . ARG B 1 34 ? -1.355 -13.336 28.188 1 83.75 34 ARG B CA 1
ATOM 1518 C C . ARG B 1 34 ? -0.987 -14.5 27.266 1 83.75 34 ARG B C 1
ATOM 1520 O O . ARG B 1 34 ? -1.745 -15.461 27.141 1 83.75 34 ARG B O 1
ATOM 1527 N N . GLY B 1 35 ? -0.039 -14.406 26.438 1 79.12 35 GLY B N 1
ATOM 1528 C CA . GLY B 1 35 ? 0.491 -15.453 25.594 1 79.12 35 GLY B CA 1
ATOM 1529 C C . GLY B 1 35 ? -0.25 -15.578 24.266 1 79.12 35 GLY B C 1
ATOM 1530 O O . GLY B 1 35 ? -0.019 -16.531 23.516 1 79.12 35 GLY B O 1
ATOM 1531 N N . ILE B 1 36 ? -1.242 -14.742 24.078 1 82.75 36 ILE B N 1
ATOM 1532 C CA . ILE B 1 36 ? -2.021 -14.812 22.859 1 82.75 36 ILE B CA 1
ATOM 1533 C C . ILE B 1 36 ? -1.868 -13.516 22.062 1 82.75 36 ILE B C 1
ATOM 1535 O O . ILE B 1 36 ? -1.948 -12.422 22.641 1 82.75 36 ILE B O 1
ATOM 1539 N N . TRP B 1 37 ? -1.62 -13.656 20.781 1 83.38 37 TRP B N 1
ATOM 1540 C CA . TRP B 1 37 ? -1.562 -12.492 19.891 1 83.38 37 TRP B CA 1
ATOM 1541 C C . TRP B 1 37 ? -2.951 -11.906 19.672 1 83.38 37 TRP B C 1
ATOM 1543 O O . TRP B 1 37 ? -3.92 -12.641 19.484 1 83.38 37 TRP B O 1
ATOM 1553 N N . PHE B 1 38 ? -2.994 -10.602 19.906 1 88 38 PHE B N 1
ATOM 1554 C CA . PHE B 1 38 ? -4.277 -9.984 19.609 1 88 38 PHE B CA 1
ATOM 1555 C C . PHE B 1 38 ? -4.082 -8.664 18.875 1 88 38 PHE B C 1
ATOM 1557 O O . PHE B 1 38 ? -3.021 -8.047 18.969 1 88 38 PHE B O 1
ATOM 1564 N N . ASN B 1 39 ? -5.035 -8.258 18.031 1 91.56 39 ASN B N 1
ATOM 1565 C CA . ASN B 1 39 ? -5.074 -6.996 17.297 1 91.56 39 ASN B CA 1
ATOM 1566 C C . ASN B 1 39 ? -5.824 -5.918 18.078 1 91.56 39 ASN B C 1
ATOM 1568 O O . ASN B 1 39 ? -7.039 -6.016 18.266 1 91.56 39 ASN B O 1
ATOM 1572 N N . PRO B 1 40 ? -5.16 -4.895 18.5 1 94 40 PRO B N 1
ATOM 1573 C CA . PRO B 1 40 ? -5.801 -3.846 19.297 1 94 40 PRO B CA 1
ATOM 1574 C C . PRO B 1 40 ? -6.898 -3.105 18.531 1 94 40 PRO B C 1
ATOM 1576 O O . PRO B 1 40 ? -7.73 -2.43 19.141 1 94 40 PRO B O 1
ATOM 1579 N N . ALA B 1 41 ? -6.941 -3.219 17.219 1 96.12 41 ALA B N 1
ATOM 1580 C CA . ALA B 1 41 ? -7.879 -2.434 16.422 1 96.12 41 ALA B CA 1
ATOM 1581 C C . ALA B 1 41 ? -9.102 -3.264 16.031 1 96.12 41 ALA B C 1
ATOM 1583 O O . ALA B 1 41 ? -9.859 -2.887 15.141 1 96.12 41 ALA B O 1
ATOM 1584 N N . THR B 1 42 ? -9.281 -4.375 16.688 1 96 42 THR B N 1
ATOM 1585 C CA . THR B 1 42 ? -10.352 -5.305 16.328 1 96 42 THR B CA 1
ATOM 1586 C C . THR B 1 42 ? -11.703 -4.602 16.328 1 96 42 THR B C 1
ATOM 1588 O O . THR B 1 42 ? -12.484 -4.738 15.391 1 96 42 THR B O 1
ATOM 1591 N N . ARG B 1 43 ? -11.969 -3.885 17.391 1 96.69 43 ARG B N 1
ATOM 1592 C CA . ARG B 1 43 ? -13.25 -3.193 17.516 1 96.69 43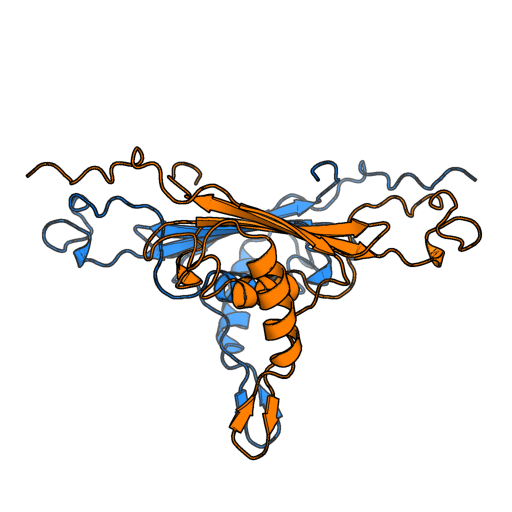 ARG B CA 1
ATOM 1593 C C . ARG B 1 43 ? -13.406 -2.154 16.406 1 96.69 43 ARG B C 1
ATOM 1595 O O . ARG B 1 43 ? -14.469 -2.059 15.781 1 96.69 43 ARG B O 1
ATOM 1602 N N . GLN B 1 44 ? -12.398 -1.359 16.188 1 97.75 44 GLN B N 1
ATOM 1603 C CA . GLN B 1 44 ? -12.43 -0.342 15.141 1 97.75 44 GLN B CA 1
ATOM 1604 C C . GLN B 1 44 ? -12.648 -0.971 13.766 1 97.75 44 GLN B C 1
ATOM 1606 O O . GLN B 1 44 ? -13.375 -0.426 12.93 1 97.75 44 GLN B O 1
ATOM 1611 N N . LEU B 1 45 ? -11.984 -2.09 13.586 1 97.88 45 LEU B N 1
ATOM 1612 C CA . LEU B 1 45 ? -12.141 -2.812 12.328 1 97.88 45 LEU B CA 1
ATOM 1613 C C . LEU B 1 45 ? -13.594 -3.217 12.109 1 97.88 45 LEU B C 1
ATOM 1615 O O . LEU B 1 45 ? -14.141 -3.004 11.023 1 97.88 45 LEU B O 1
ATOM 1619 N N . LYS B 1 46 ? -14.188 -3.75 13.141 1 97.56 46 LYS B N 1
ATOM 1620 C CA . LYS B 1 46 ? -15.578 -4.195 13.055 1 97.56 46 LYS B CA 1
ATOM 1621 C C . LYS B 1 46 ? -16.516 -3.029 12.758 1 97.56 46 LYS B C 1
ATOM 1623 O O . LYS B 1 46 ? -17.406 -3.141 11.922 1 97.56 46 LYS B O 1
ATOM 1628 N N . GLU B 1 47 ? -16.312 -1.979 13.438 1 98 47 GLU B N 1
ATOM 1629 C CA . GLU B 1 47 ? -17.141 -0.796 13.242 1 98 47 GLU B CA 1
ATOM 1630 C C . GLU B 1 47 ? -17 -0.242 11.828 1 98 47 GLU B C 1
ATOM 1632 O O . GLU B 1 47 ? -17.984 0.12 11.188 1 98 47 GLU B O 1
ATOM 1637 N N . PHE B 1 48 ? -15.781 -0.142 11.344 1 98.38 48 PHE B N 1
ATOM 1638 C CA . PHE B 1 48 ? -15.523 0.339 9.992 1 98.38 48 PHE B CA 1
ATOM 1639 C C . PHE B 1 48 ? -16.172 -0.58 8.961 1 98.38 48 PHE B C 1
ATOM 1641 O O . PHE B 1 48 ? -16.781 -0.11 8.008 1 98.38 48 PHE B O 1
ATOM 1648 N N . SER B 1 49 ? -16 -1.858 9.195 1 97.5 49 SER B N 1
ATOM 1649 C CA . SER B 1 49 ? -16.578 -2.859 8.305 1 97.5 49 SER B CA 1
ATOM 1650 C C . SER B 1 49 ? -18.094 -2.727 8.227 1 97.5 49 SER B C 1
ATOM 1652 O O . SER B 1 49 ? -18.672 -2.854 7.152 1 97.5 49 SER B O 1
ATOM 1654 N N . LYS B 1 50 ? -18.688 -2.492 9.336 1 96.75 50 LYS B N 1
ATOM 1655 C CA . LYS B 1 50 ? -20.141 -2.316 9.367 1 96.75 50 LYS B CA 1
ATOM 1656 C C . LYS B 1 50 ? -20.562 -1.092 8.562 1 96.75 50 LYS B C 1
ATOM 1658 O O . LYS B 1 50 ? -21.531 -1.146 7.809 1 96.75 50 LYS B O 1
ATOM 1663 N N . LYS B 1 51 ? -19.844 -0.021 8.773 1 97.25 51 LYS B N 1
ATOM 1664 C CA . LYS B 1 51 ? -20.125 1.187 8 1 97.25 51 LYS B CA 1
ATOM 1665 C C . LYS B 1 51 ? -19.969 0.936 6.504 1 97.25 51 LYS B C 1
ATOM 1667 O O . LYS B 1 51 ? -20.812 1.377 5.707 1 97.25 51 LYS B O 1
ATOM 1672 N N . LEU B 1 52 ? -18.906 0.267 6.152 1 97.06 52 LEU B N 1
ATOM 1673 C CA . LEU B 1 52 ? -18.641 -0.06 4.758 1 97.06 52 LEU B CA 1
ATOM 1674 C C . LEU B 1 52 ? -19.75 -0.927 4.18 1 97.06 52 LEU B C 1
ATOM 1676 O O . LEU B 1 52 ? -20.266 -0.639 3.098 1 97.06 52 LEU B O 1
ATOM 1680 N N . GLN B 1 53 ? -20.078 -1.923 4.914 1 95.56 53 GLN B N 1
ATOM 1681 C CA . GLN B 1 53 ? -21.125 -2.848 4.469 1 95.56 53 GLN B CA 1
ATOM 1682 C C . GLN B 1 53 ? -22.438 -2.121 4.23 1 95.56 53 GLN B C 1
ATOM 1684 O O . GLN B 1 53 ? -23.156 -2.426 3.271 1 95.56 53 GLN B O 1
ATOM 1689 N N . ALA B 1 54 ? -22.734 -1.182 5.047 1 95.44 54 ALA B N 1
ATOM 1690 C CA . ALA B 1 54 ? -24 -0.434 4.953 1 95.44 54 ALA B CA 1
ATOM 1691 C C . ALA B 1 54 ? -24.031 0.402 3.678 1 95.44 54 ALA B C 1
ATOM 1693 O O . ALA B 1 54 ? -25.109 0.79 3.221 1 95.44 54 ALA B O 1
ATOM 1694 N N . LEU B 1 55 ? -22.922 0.681 3.088 1 95.44 55 LEU B N 1
ATOM 1695 C CA . LEU B 1 55 ? -22.844 1.522 1.899 1 95.44 55 LEU B CA 1
ATOM 1696 C C . LEU B 1 55 ? -22.891 0.678 0.631 1 95.44 55 LEU B C 1
ATOM 1698 O O . LEU B 1 55 ? -22.969 1.216 -0.475 1 95.44 55 LEU B O 1
ATOM 1702 N N . LEU B 1 56 ? -22.812 -0.57 0.77 1 92.88 56 LEU B N 1
ATOM 1703 C CA . LEU B 1 56 ? -22.75 -1.452 -0.39 1 92.88 56 LEU B CA 1
ATOM 1704 C C . LEU B 1 56 ? -24.125 -1.993 -0.739 1 92.88 56 LEU B C 1
ATOM 1706 O O . LEU B 1 56 ? -24.969 -2.203 0.147 1 92.88 56 LEU B O 1
ATOM 1710 N N . PRO B 1 57 ? -24.422 -2.123 -2.055 1 81.56 57 PRO B N 1
ATOM 1711 C CA . PRO B 1 57 ? -25.766 -2.482 -2.518 1 81.56 57 PRO B CA 1
ATOM 1712 C C . PRO B 1 57 ? -26.125 -3.939 -2.227 1 81.56 57 PRO B C 1
ATOM 1714 O O . PRO B 1 57 ? -27.297 -4.297 -2.188 1 81.56 57 PRO B O 1
ATOM 1717 N N . GLU B 1 58 ? -25.281 -4.832 -2.309 1 73.56 58 GLU B N 1
ATOM 1718 C CA . GLU B 1 58 ? -25.594 -6.254 -2.189 1 73.56 58 GLU B CA 1
ATOM 1719 C C . GLU B 1 58 ? -25.094 -6.812 -0.855 1 73.56 58 GLU B C 1
ATOM 1721 O O . GLU B 1 58 ? -24.188 -6.262 -0.242 1 73.56 58 GLU B O 1
ATOM 1726 N N . ASP B 1 59 ? -25.938 -7.875 -0.64 1 79.12 59 ASP B N 1
ATOM 1727 C CA . ASP B 1 59 ? -25.5 -8.664 0.506 1 79.12 59 ASP B CA 1
ATOM 1728 C C . ASP B 1 59 ? -24.422 -9.664 0.1 1 79.12 59 ASP B C 1
ATOM 1730 O O . ASP B 1 59 ? -24.375 -10.102 -1.051 1 79.12 59 ASP B O 1
ATOM 1734 N N . GLY B 1 60 ? -23.484 -9.867 0.854 1 86.62 60 GLY B N 1
ATOM 1735 C CA . GLY B 1 60 ? -22.391 -10.797 0.586 1 86.62 60 GLY B CA 1
ATOM 1736 C C . GLY B 1 60 ? -21.125 -10.109 0.119 1 86.62 60 GLY B C 1
ATOM 1737 O O . GLY B 1 60 ? -21.062 -8.875 0.076 1 86.62 60 GLY B O 1
ATOM 1738 N N . VAL B 1 61 ? -20.219 -10.961 -0.235 1 93.88 61 VAL B N 1
ATOM 1739 C CA . VAL B 1 61 ? -18.938 -10.438 -0.72 1 93.88 61 VAL B CA 1
ATOM 1740 C C . VAL B 1 61 ? -19.109 -9.914 -2.146 1 93.88 61 VAL B C 1
ATOM 1742 O O . VAL B 1 61 ? -19.609 -10.625 -3.02 1 93.88 61 VAL B O 1
ATOM 1745 N N . VAL B 1 62 ? -18.719 -8.734 -2.457 1 93.88 62 VAL B N 1
ATOM 1746 C CA . VAL B 1 62 ? -19 -8.008 -3.688 1 93.88 62 VAL B CA 1
ATOM 1747 C C . VAL B 1 62 ? -18.297 -8.68 -4.863 1 93.88 62 VAL B C 1
ATOM 1749 O O . VAL B 1 62 ? -18.922 -8.969 -5.887 1 93.88 62 VAL B O 1
ATOM 1752 N N . PHE B 1 63 ? -17.047 -8.938 -4.715 1 93.88 63 PHE B N 1
ATOM 1753 C CA . PHE B 1 63 ? -16.281 -9.516 -5.812 1 93.88 63 PHE B CA 1
ATOM 1754 C C . PHE B 1 63 ? -16.031 -11 -5.57 1 93.88 63 PHE B C 1
ATOM 1756 O O . PHE B 1 63 ? -15.664 -11.406 -4.465 1 93.88 63 PHE B O 1
ATOM 1763 N N . PRO B 1 64 ? -16.203 -11.75 -6.57 1 92.5 64 PRO B N 1
ATOM 1764 C CA . PRO B 1 64 ? -16.016 -13.195 -6.395 1 92.5 64 PRO B CA 1
ATOM 1765 C C . PRO B 1 64 ? -14.57 -13.578 -6.117 1 92.5 64 PRO B C 1
ATOM 1767 O O . PRO B 1 64 ? -13.656 -12.82 -6.445 1 92.5 64 PRO B O 1
ATOM 1770 N N . ARG B 1 65 ? -14.391 -14.727 -5.516 1 91.44 65 ARG B N 1
ATOM 1771 C CA . ARG B 1 65 ? -13.062 -15.258 -5.223 1 91.44 65 ARG B CA 1
ATOM 1772 C C . ARG B 1 65 ? -12.227 -15.375 -6.496 1 91.44 65 ARG B C 1
ATOM 1774 O O . ARG B 1 65 ? -12.75 -15.742 -7.551 1 91.44 65 ARG B O 1
ATOM 1781 N N . GLY B 1 66 ? -10.961 -15.102 -6.402 1 86.88 66 GLY B N 1
ATOM 1782 C CA . GLY B 1 66 ? -10.039 -15.312 -7.508 1 86.88 66 GLY B CA 1
ATOM 1783 C C . GLY B 1 66 ? -9.977 -14.133 -8.461 1 86.88 66 GLY B C 1
ATOM 1784 O O . GLY B 1 66 ? -9.07 -14.055 -9.297 1 86.88 66 GLY B O 1
ATOM 1785 N N . GLU B 1 67 ? -10.953 -13.219 -8.344 1 90.44 67 GLU B N 1
ATOM 1786 C CA . GLU B 1 67 ? -10.945 -12.039 -9.211 1 90.44 67 GLU B CA 1
ATOM 1787 C C . GLU B 1 67 ? -9.773 -11.117 -8.875 1 90.44 67 GLU B C 1
ATOM 1789 O O . GLU B 1 67 ? -9.477 -10.891 -7.699 1 90.44 67 GLU B O 1
ATOM 1794 N N . CYS B 1 68 ? -9.109 -10.625 -9.992 1 92 68 CYS B N 1
ATOM 1795 C CA . CYS B 1 68 ? -8.07 -9.617 -9.805 1 92 68 CYS B CA 1
ATOM 1796 C C . CYS B 1 68 ? -8.672 -8.242 -9.57 1 92 68 CYS B C 1
ATOM 1798 O O . CYS B 1 68 ? -9.508 -7.781 -10.352 1 92 68 CYS B O 1
ATOM 1800 N N . LEU B 1 69 ? -8.172 -7.629 -8.539 1 95.12 69 LEU B N 1
ATOM 1801 C CA . LEU B 1 69 ? -8.828 -6.375 -8.18 1 95.12 69 LEU B CA 1
ATOM 1802 C C . LEU B 1 69 ? -7.82 -5.23 -8.148 1 95.12 69 LEU B C 1
ATOM 1804 O O . LEU B 1 69 ? -6.664 -5.422 -7.766 1 95.12 69 LEU B O 1
ATOM 1808 N N . GLU B 1 70 ? -8.289 -4.117 -8.602 1 96.25 70 GLU B N 1
ATOM 1809 C CA . GLU B 1 70 ? -7.656 -2.828 -8.344 1 96.25 70 GLU B CA 1
ATOM 1810 C C . GLU B 1 70 ? -8.336 -2.098 -7.191 1 96.25 70 GLU B C 1
ATOM 1812 O O . GLU B 1 70 ? -9.555 -1.909 -7.203 1 96.25 70 GLU B O 1
ATOM 1817 N N . VAL B 1 71 ? -7.602 -1.73 -6.227 1 97.44 71 VAL B N 1
ATOM 1818 C CA . VAL B 1 71 ? -8.109 -0.979 -5.082 1 97.44 71 VAL B CA 1
ATOM 1819 C C . VAL B 1 71 ? -7.414 0.379 -5.008 1 97.44 71 VAL B C 1
ATOM 1821 O O . VAL B 1 71 ? -6.184 0.454 -4.992 1 97.44 71 VAL B O 1
ATOM 1824 N N . ASN B 1 72 ? -8.211 1.435 -5.059 1 98.12 72 ASN B N 1
ATOM 1825 C CA . ASN B 1 72 ? -7.73 2.801 -4.867 1 98.12 72 ASN B CA 1
ATOM 1826 C C . ASN B 1 72 ? -8.219 3.387 -3.549 1 98.12 72 ASN B C 1
ATOM 1828 O O . ASN B 1 72 ? -9.43 3.447 -3.301 1 98.12 72 ASN B O 1
ATOM 1832 N N . LEU B 1 73 ? -7.309 3.793 -2.721 1 98.25 73 LEU B N 1
ATOM 1833 C CA . LEU B 1 73 ? -7.621 4.344 -1.407 1 98.25 73 LEU B CA 1
ATOM 1834 C C . LEU B 1 73 ? -7.16 5.797 -1.304 1 98.25 73 LEU B C 1
ATOM 1836 O O . LEU B 1 73 ? -6.004 6.105 -1.594 1 98.25 73 LEU B O 1
ATOM 1840 N N . PHE B 1 74 ? -8.055 6.637 -0.902 1 97.31 74 PHE B N 1
ATOM 1841 C CA . PHE B 1 74 ? -7.754 8.039 -0.636 1 97.31 74 PHE B CA 1
ATOM 1842 C C . PHE B 1 74 ? -8 8.375 0.83 1 97.31 74 PHE B C 1
ATOM 1844 O O . PHE B 1 74 ? -9.141 8.375 1.291 1 97.31 74 PHE B O 1
ATOM 1851 N N . PHE B 1 75 ? -6.957 8.656 1.506 1 97.38 75 PHE B N 1
ATOM 1852 C CA . PHE B 1 75 ? -7.074 9.016 2.914 1 97.38 75 PHE B CA 1
ATOM 1853 C C . PHE B 1 75 ? -7 10.531 3.098 1 97.38 75 PHE B C 1
ATOM 1855 O O . PHE B 1 75 ? -6 11.156 2.732 1 97.38 75 PHE B O 1
ATOM 1862 N N . TYR B 1 76 ? -7.969 11.055 3.668 1 95.69 76 TYR B N 1
ATOM 1863 C CA . TYR B 1 76 ? -8.008 12.477 3.986 1 95.69 76 TYR B CA 1
ATOM 1864 C C . TYR B 1 76 ? -7.746 12.711 5.469 1 95.69 76 TYR B C 1
ATOM 1866 O O . TYR B 1 76 ? -8.586 12.383 6.312 1 95.69 76 TYR B O 1
ATOM 1874 N N . ILE B 1 77 ? -6.645 13.266 5.738 1 94.69 77 ILE B N 1
ATOM 1875 C CA . ILE B 1 77 ? -6.281 13.617 7.105 1 94.69 77 ILE B CA 1
ATOM 1876 C C . ILE B 1 77 ? -6.684 15.062 7.387 1 94.69 77 ILE B C 1
ATOM 1878 O O . ILE B 1 77 ? -6.281 15.977 6.664 1 94.69 77 ILE B O 1
ATOM 1882 N N . ARG B 1 78 ? -7.43 15.188 8.414 1 92.62 78 ARG B N 1
ATOM 1883 C CA . ARG B 1 78 ? -7.918 16.531 8.742 1 92.62 78 ARG B CA 1
ATOM 1884 C C . ARG B 1 78 ? -6.762 17.469 9.062 1 92.62 78 ARG B C 1
ATOM 1886 O O . ARG B 1 78 ? -5.914 17.156 9.898 1 92.62 78 ARG B O 1
ATOM 1893 N N . ARG B 1 79 ? -6.824 18.625 8.5 1 91.31 79 ARG B N 1
ATOM 1894 C CA . ARG B 1 79 ? -5.812 19.641 8.758 1 91.31 79 ARG B CA 1
ATOM 1895 C C . ARG B 1 79 ? -5.957 20.203 10.172 1 91.31 79 ARG B C 1
ATOM 1897 O O . ARG B 1 79 ? -7.07 20.359 10.672 1 91.31 79 ARG B O 1
ATOM 1904 N N . PRO B 1 80 ? -4.836 20.484 10.742 1 89.94 80 PRO B N 1
ATOM 1905 C CA . PRO B 1 80 ? -4.93 21.188 12.031 1 89.94 80 PRO B CA 1
ATOM 1906 C C . PRO B 1 80 ? -5.438 22.625 11.883 1 89.94 80 PRO B C 1
ATOM 1908 O O . PRO B 1 80 ? -5.281 23.234 10.828 1 89.94 80 PRO B O 1
ATOM 1911 N N . ASN B 1 81 ? -6.012 23.078 12.891 1 90.69 81 ASN B N 1
ATOM 1912 C CA . ASN B 1 81 ? -6.516 24.453 12.875 1 90.69 81 ASN B CA 1
ATOM 1913 C C . ASN B 1 81 ? -5.402 25.453 12.586 1 90.69 81 ASN B C 1
ATOM 1915 O O . ASN B 1 81 ? -5.656 26.516 12 1 90.69 81 ASN B O 1
ATOM 1919 N N . SER B 1 82 ? -4.23 25.094 12.953 1 90.75 82 SER B N 1
ATOM 1920 C CA . SER B 1 82 ? -3.088 25.984 12.797 1 90.75 82 SER B CA 1
ATOM 1921 C C . SER B 1 82 ? -2.803 26.266 11.328 1 90.75 82 SER B C 1
ATOM 1923 O O . SER B 1 82 ? -2.084 27.219 10.992 1 90.75 82 SER B O 1
ATOM 1925 N N . ASP B 1 83 ? -3.322 25.422 10.438 1 89.38 83 ASP B N 1
ATOM 1926 C CA . ASP B 1 83 ? -3.098 25.625 9.008 1 89.38 83 ASP B CA 1
ATOM 1927 C C . ASP B 1 83 ? -3.939 26.781 8.469 1 89.38 83 ASP B C 1
ATOM 1929 O O . ASP B 1 83 ? -3.699 27.266 7.367 1 89.38 83 ASP B O 1
ATOM 1933 N N . TYR B 1 84 ? -4.953 27.156 9.195 1 91.5 84 TYR B N 1
ATOM 1934 C CA . TYR B 1 84 ? -5.91 28.141 8.727 1 91.5 84 TYR B CA 1
ATOM 1935 C C . TYR B 1 84 ? -5.625 29.516 9.352 1 91.5 84 TYR B C 1
ATOM 1937 O O . TYR B 1 84 ? -5.086 29.594 10.461 1 91.5 84 TYR B O 1
ATOM 1945 N N . ASP B 1 85 ? -6.016 30.453 8.578 1 91.25 85 ASP B N 1
ATOM 1946 C CA . ASP B 1 85 ? -5.871 31.797 9.102 1 91.25 85 ASP B CA 1
ATOM 1947 C C . ASP B 1 85 ? -6.617 31.969 10.422 1 91.25 85 ASP B C 1
ATOM 1949 O O . ASP B 1 85 ? -7.758 31.516 10.555 1 91.25 85 ASP B O 1
ATOM 1953 N N . GLY B 1 86 ? -5.848 32.562 11.391 1 92.56 86 GLY B N 1
ATOM 1954 C CA . GLY B 1 86 ? -6.453 32.781 12.695 1 92.56 86 GLY B CA 1
ATOM 1955 C C . GLY B 1 86 ? -6.695 31.5 13.461 1 92.56 86 GLY B C 1
ATOM 1956 O O . GLY B 1 86 ? -7.41 31.484 14.461 1 92.56 86 GLY B O 1
ATOM 1957 N N . ASN B 1 87 ? -6.262 30.438 12.914 1 90.75 87 ASN B N 1
ATOM 1958 C CA . ASN B 1 87 ? -6.391 29.109 13.5 1 90.75 87 ASN B CA 1
ATOM 1959 C C . ASN B 1 87 ? -7.84 28.641 13.516 1 90.75 87 ASN B C 1
ATOM 1961 O O . ASN B 1 87 ? -8.266 27.953 14.453 1 90.75 87 ASN B O 1
ATOM 1965 N N . LYS B 1 88 ? -8.617 29.328 12.641 1 90.38 88 LYS B N 1
ATOM 1966 C CA . LYS B 1 88 ? -10.023 28.953 12.492 1 90.38 88 LYS B CA 1
ATOM 1967 C C . LYS B 1 88 ? -10.266 28.266 11.141 1 90.38 88 LYS B C 1
ATOM 1969 O O . LYS B 1 88 ? -10.008 28.859 10.094 1 90.38 88 LYS B O 1
ATOM 1974 N N . ARG B 1 89 ? -10.828 27.094 11.141 1 87.5 89 ARG B N 1
ATOM 1975 C CA . ARG B 1 89 ? -10.992 26.25 9.953 1 87.5 89 ARG B CA 1
ATOM 1976 C C . ARG B 1 89 ? -11.898 26.922 8.93 1 87.5 89 ARG B C 1
ATOM 1978 O O . ARG B 1 89 ? -11.844 26.609 7.738 1 87.5 89 ARG B O 1
ATOM 1985 N N . ILE B 1 90 ? -12.711 27.797 9.391 1 87.94 90 ILE B N 1
ATOM 1986 C CA . ILE B 1 90 ? -13.633 28.5 8.5 1 87.94 90 ILE B CA 1
ATOM 1987 C C . ILE B 1 90 ? -12.859 29.484 7.633 1 87.94 90 ILE B C 1
ATOM 1989 O O . ILE B 1 90 ? -13.367 29.953 6.605 1 87.94 90 ILE B O 1
ATOM 1993 N N . ASN B 1 91 ? -11.68 29.719 8.008 1 88.94 91 ASN B N 1
ATOM 1994 C CA . ASN B 1 91 ? -10.867 30.703 7.289 1 88.94 91 ASN B CA 1
ATOM 1995 C C . ASN B 1 91 ? -10.039 30.047 6.195 1 88.94 91 ASN B C 1
ATOM 1997 O O . ASN B 1 91 ? -10.031 28.828 6.055 1 88.94 91 ASN B O 1
ATOM 2001 N N . ALA B 1 92 ? -9.422 30.938 5.359 1 89.44 92 ALA B N 1
ATOM 2002 C CA . ALA B 1 92 ? -8.562 30.469 4.277 1 89.44 92 ALA B CA 1
ATOM 2003 C C . ALA B 1 92 ? -7.293 29.828 4.824 1 89.44 92 ALA B C 1
ATOM 2005 O O . ALA B 1 92 ? -6.859 30.141 5.934 1 89.44 92 ALA B O 1
ATOM 2006 N N . LEU B 1 93 ? -6.812 28.969 4.113 1 89.56 93 LEU B N 1
ATOM 2007 C CA . LEU B 1 93 ? -5.531 28.359 4.469 1 89.56 93 LEU B CA 1
ATOM 2008 C C . LEU B 1 93 ? -4.418 29.391 4.445 1 89.56 93 LEU B C 1
ATOM 2010 O O . LEU B 1 93 ? -4.387 30.266 3.564 1 89.56 93 LEU B O 1
ATOM 2014 N N . LYS B 1 94 ? -3.512 29.312 5.484 1 89.62 94 LYS B N 1
ATOM 2015 C CA . LYS B 1 94 ? -2.33 30.172 5.484 1 89.62 94 LYS B CA 1
ATOM 2016 C C . LYS B 1 94 ? -1.437 29.875 4.281 1 89.62 94 LYS B C 1
ATOM 2018 O O . LYS B 1 94 ? -1.421 28.766 3.773 1 89.62 94 LYS B O 1
ATOM 2023 N N . PRO B 1 95 ? -0.705 30.953 3.891 1 83.19 95 PRO B N 1
ATOM 2024 C CA . PRO B 1 95 ? 0.265 30.719 2.82 1 83.19 95 PRO B CA 1
ATOM 2025 C C . PRO B 1 95 ? 1.257 29.609 3.164 1 83.19 95 PRO B C 1
ATOM 2027 O O . PRO B 1 95 ? 1.701 29.5 4.309 1 83.19 95 PRO B O 1
ATOM 2030 N N . GLY B 1 96 ? 1.587 28.719 2.34 1 82 96 GLY B N 1
ATOM 2031 C CA . GLY B 1 96 ? 2.531 27.641 2.557 1 82 96 GLY B CA 1
ATOM 2032 C C . GLY B 1 96 ? 1.874 26.359 3.055 1 82 96 GLY B C 1
ATOM 2033 O O . GLY B 1 96 ? 2.529 25.328 3.178 1 82 96 GLY B O 1
ATOM 2034 N N . ARG B 1 97 ? 0.666 26.625 3.514 1 80.25 97 ARG B N 1
ATOM 2035 C CA . ARG B 1 97 ? -0.045 25.453 4.035 1 80.25 97 ARG B CA 1
ATOM 2036 C C . ARG B 1 97 ? -0.983 24.875 2.982 1 80.25 97 ARG B C 1
ATOM 2038 O O . ARG B 1 97 ? -1.908 24.125 3.312 1 80.25 97 ARG B O 1
ATOM 2045 N N . ALA B 1 98 ? -0.712 25.156 1.798 1 79.06 98 ALA B N 1
ATOM 2046 C CA . ALA B 1 98 ? -1.607 24.75 0.715 1 79.06 98 ALA B CA 1
ATOM 2047 C C . ALA B 1 98 ? -1.279 23.344 0.22 1 79.06 98 ALA B C 1
ATOM 2049 O O . ALA B 1 98 ? -2.049 22.766 -0.54 1 79.06 98 ALA B O 1
ATOM 2050 N N . ASN B 1 99 ? -0.229 22.828 0.787 1 79.56 99 ASN B N 1
ATOM 2051 C CA . ASN B 1 99 ? 0.141 21.469 0.366 1 79.56 99 ASN B CA 1
ATOM 2052 C C . ASN B 1 99 ? -0.971 20.469 0.658 1 79.56 99 ASN B C 1
ATOM 2054 O O . ASN B 1 99 ? -1.372 20.297 1.81 1 79.56 99 ASN B O 1
ATOM 2058 N N . PRO B 1 100 ? -1.453 19.859 -0.384 1 85 100 PRO B N 1
ATOM 2059 C CA . PRO B 1 100 ? -2.584 18.938 -0.193 1 85 100 PRO B CA 1
ATOM 2060 C C . PRO B 1 100 ? -2.154 17.562 0.304 1 85 100 PRO B C 1
ATOM 2062 O O . PRO B 1 100 ? -3.002 16.719 0.584 1 85 100 PRO B O 1
ATOM 2065 N N . PHE B 1 101 ? -0.912 17.406 0.473 1 88.12 101 PHE B N 1
ATOM 2066 C CA . PHE B 1 101 ? -0.435 16.062 0.833 1 88.12 101 PHE B CA 1
ATOM 2067 C C . PHE B 1 101 ? 0.077 16.047 2.27 1 88.12 101 PHE B C 1
ATOM 2069 O O . PHE B 1 101 ? 0.651 17.031 2.742 1 88.12 101 PHE B O 1
ATOM 2076 N N . GLU B 1 102 ? -0.143 14.969 2.898 1 83.69 102 GLU B N 1
ATOM 2077 C CA . GLU B 1 102 ? 0.233 14.789 4.297 1 83.69 102 GLU B CA 1
ATOM 2078 C C . GLU B 1 102 ? 1.529 13.992 4.422 1 83.69 102 GLU B C 1
ATOM 2080 O O . GLU B 1 102 ? 1.572 12.812 4.082 1 83.69 102 GLU B O 1
ATOM 2085 N N . THR B 1 103 ? 2.494 14.609 4.949 1 83 103 THR B N 1
ATOM 2086 C CA . THR B 1 103 ? 3.791 13.953 5.047 1 83 103 THR B CA 1
ATOM 2087 C C . THR B 1 103 ? 4.125 13.625 6.5 1 83 103 THR B C 1
ATOM 2089 O O . THR B 1 103 ? 5.285 13.383 6.84 1 83 103 THR B O 1
ATOM 2092 N N . VAL B 1 104 ? 3.07 13.75 7.293 1 81.5 104 VAL B N 1
ATOM 2093 C CA . VAL B 1 104 ? 3.275 13.383 8.688 1 81.5 104 VAL B CA 1
ATOM 2094 C C . VAL B 1 104 ? 2.551 12.07 8.992 1 81.5 104 VAL B C 1
ATOM 2096 O O . VAL B 1 104 ? 1.816 11.555 8.148 1 81.5 104 VAL B O 1
ATOM 2099 N N . LYS B 1 105 ? 2.848 11.484 10.133 1 83.44 105 LYS B N 1
ATOM 2100 C CA . LYS B 1 105 ? 2.193 10.25 10.547 1 83.44 105 LYS B CA 1
ATOM 2101 C C . LYS B 1 105 ? 0.674 10.406 10.539 1 83.44 105 LYS B C 1
ATOM 2103 O O . LYS B 1 105 ? 0.156 11.508 10.734 1 83.44 105 LYS B O 1
ATOM 2108 N N . PRO B 1 106 ? 0.028 9.289 10.242 1 90.69 106 PRO B N 1
ATOM 2109 C CA . PRO B 1 106 ? 0.415 7.875 10.188 1 90.69 106 PRO B CA 1
ATOM 2110 C C . PRO B 1 106 ? 1.051 7.488 8.852 1 90.69 106 PRO B C 1
ATOM 2112 O O . PRO B 1 106 ? 0.93 8.219 7.871 1 90.69 106 PRO B O 1
ATOM 2115 N N . ASP B 1 107 ? 1.623 6.375 8.867 1 90.75 107 ASP B N 1
ATOM 2116 C CA . ASP B 1 107 ? 2.262 5.879 7.652 1 90.75 107 ASP B CA 1
ATOM 2117 C C . ASP B 1 107 ? 1.225 5.34 6.668 1 90.75 107 ASP B C 1
ATOM 2119 O O . ASP B 1 107 ? 0.242 4.719 7.07 1 90.75 107 ASP B O 1
ATOM 2123 N N . ILE B 1 108 ? 1.49 5.566 5.402 1 94.56 108 ILE B N 1
ATOM 2124 C CA . ILE B 1 108 ? 0.558 5.254 4.324 1 94.56 108 ILE B CA 1
ATOM 2125 C C . ILE B 1 108 ? 0.289 3.752 4.289 1 94.56 108 ILE B C 1
ATOM 2127 O O . ILE B 1 108 ? -0.833 3.32 4.02 1 94.56 108 ILE B O 1
ATOM 2131 N N . ASP B 1 109 ? 1.234 2.918 4.598 1 92.75 109 ASP B N 1
ATOM 2132 C CA . ASP B 1 109 ? 1.073 1.47 4.523 1 92.75 109 ASP B CA 1
ATOM 2133 C C . ASP B 1 109 ? 0.156 0.96 5.633 1 92.75 109 ASP B C 1
ATOM 2135 O O . ASP B 1 109 ? -0.596 0.004 5.434 1 92.75 109 ASP B O 1
ATOM 2139 N N . ASN B 1 110 ? 0.173 1.631 6.824 1 93.62 110 ASN B N 1
ATOM 2140 C CA . ASN B 1 110 ? -0.696 1.218 7.922 1 93.62 110 ASN B CA 1
ATOM 2141 C C . ASN B 1 110 ? -2.146 1.614 7.668 1 93.62 110 ASN B C 1
ATOM 2143 O O . ASN B 1 110 ? -3.068 0.887 8.039 1 93.62 110 ASN B O 1
ATOM 2147 N N . LEU B 1 111 ? -2.264 2.758 7.039 1 96.81 111 LEU B N 1
ATOM 2148 C CA . LEU B 1 111 ? -3.607 3.176 6.652 1 96.81 111 LEU B CA 1
ATOM 2149 C C . LEU B 1 111 ? -4.207 2.207 5.637 1 96.81 111 LEU B C 1
ATOM 2151 O O . LEU B 1 111 ? -5.355 1.783 5.781 1 96.81 111 LEU B O 1
ATOM 2155 N N . ALA B 1 112 ? -3.389 1.868 4.668 1 97.5 112 ALA B N 1
ATOM 2156 C CA . ALA B 1 112 ? -3.844 0.935 3.641 1 97.5 112 ALA B CA 1
ATOM 2157 C C . ALA B 1 112 ? -4.176 -0.427 4.242 1 97.5 112 ALA B C 1
ATOM 2159 O O . ALA B 1 112 ? -5.207 -1.021 3.922 1 97.5 112 ALA B O 1
ATOM 2160 N N . LYS B 1 113 ? -3.352 -0.88 5.07 1 95.56 113 LYS B N 1
ATOM 2161 C CA . LYS B 1 113 ? -3.545 -2.197 5.668 1 95.56 113 LYS B CA 1
ATOM 2162 C C . LYS B 1 113 ? -4.871 -2.271 6.418 1 95.56 113 LYS B C 1
ATOM 2164 O O . LYS B 1 113 ? -5.625 -3.232 6.262 1 95.56 113 LYS B O 1
ATOM 2169 N N . PHE B 1 114 ? -5.086 -1.299 7.266 1 97.5 114 PHE B N 1
ATOM 2170 C CA . PHE B 1 114 ? -6.328 -1.272 8.031 1 97.5 114 PHE B CA 1
ATOM 2171 C C . PHE B 1 114 ? -7.535 -1.388 7.109 1 97.5 114 PHE B C 1
ATOM 2173 O O . PHE B 1 114 ? -8.422 -2.209 7.34 1 97.5 114 PHE B O 1
ATOM 2180 N N . THR B 1 115 ? -7.527 -0.595 6.094 1 98.25 115 THR B N 1
ATOM 2181 C CA . THR B 1 115 ? -8.672 -0.528 5.191 1 98.25 115 THR B CA 1
ATOM 2182 C C . THR B 1 115 ? -8.82 -1.83 4.41 1 98.25 115 THR B C 1
ATOM 2184 O O . THR B 1 115 ? -9.93 -2.336 4.242 1 98.25 115 THR B O 1
ATOM 2187 N N . LEU B 1 116 ? -7.699 -2.395 3.957 1 97.62 116 LEU B N 1
ATOM 2188 C CA . LEU B 1 116 ? -7.738 -3.678 3.264 1 97.62 116 LEU B CA 1
ATOM 2189 C C . LEU B 1 116 ? -8.297 -4.77 4.172 1 97.62 116 LEU B C 1
ATOM 2191 O O . LEU B 1 116 ? -9.141 -5.562 3.748 1 97.62 116 LEU B O 1
ATOM 2195 N N . ASP B 1 117 ? -7.863 -4.762 5.359 1 96.06 117 ASP B N 1
ATOM 2196 C CA . ASP B 1 117 ? -8.367 -5.738 6.324 1 96.06 117 ASP B CA 1
ATOM 2197 C C . ASP B 1 117 ? -9.867 -5.562 6.547 1 96.06 117 ASP B C 1
ATOM 2199 O O . ASP B 1 117 ? -10.602 -6.547 6.668 1 96.06 117 ASP B O 1
ATOM 2203 N N . ALA B 1 118 ? -10.281 -4.375 6.598 1 97.69 118 ALA B N 1
ATOM 2204 C CA . ALA B 1 118 ? -11.695 -4.082 6.844 1 97.69 118 ALA B CA 1
ATOM 2205 C C . ALA B 1 118 ? -12.562 -4.539 5.676 1 97.69 118 ALA B C 1
ATOM 2207 O O . ALA B 1 118 ? -13.766 -4.742 5.832 1 97.69 118 ALA B O 1
ATOM 2208 N N . MET B 1 119 ? -11.992 -4.68 4.555 1 97.06 119 MET B N 1
ATOM 2209 C CA . MET B 1 119 ? -12.727 -5.031 3.342 1 97.06 119 MET B CA 1
ATOM 2210 C C . MET B 1 119 ? -12.859 -6.543 3.207 1 97.06 119 MET B C 1
ATOM 2212 O O . MET B 1 119 ? -13.68 -7.031 2.422 1 97.06 119 MET B O 1
ATOM 2216 N N . GLN B 1 120 ? -12.062 -7.238 3.898 1 96.19 120 GLN B N 1
ATOM 2217 C CA . GLN B 1 120 ? -12.055 -8.695 3.783 1 96.19 120 GLN B CA 1
ATOM 2218 C C . GLN B 1 120 ? -13.391 -9.289 4.207 1 96.19 120 GLN B C 1
ATOM 2220 O O . GLN B 1 120 ? -13.922 -8.953 5.27 1 96.19 120 GLN B O 1
ATOM 2225 N N . GLY B 1 121 ? -13.969 -10.188 3.398 1 95.31 121 GLY B N 1
ATOM 2226 C CA . GLY B 1 121 ? -15.242 -10.82 3.693 1 95.31 121 GLY B CA 1
ATOM 2227 C C . GLY B 1 121 ? -16.438 -9.953 3.332 1 95.31 121 GLY B C 1
ATOM 2228 O O . GLY B 1 121 ? -17.578 -10.375 3.504 1 95.31 121 GLY B O 1
ATOM 2229 N N . ILE B 1 122 ? -16.156 -8.789 2.92 1 95.88 122 ILE B N 1
ATOM 2230 C CA . ILE B 1 122 ? -17.219 -7.859 2.551 1 95.88 122 ILE B CA 1
ATOM 2231 C C . ILE B 1 122 ? -17.078 -7.465 1.083 1 95.88 122 ILE B C 1
ATOM 2233 O O . ILE B 1 122 ? -18 -7.672 0.284 1 95.88 122 ILE B O 1
ATOM 2237 N N . VAL B 1 123 ? -15.938 -6.914 0.742 1 96.06 123 VAL B N 1
ATOM 2238 C CA . VAL B 1 123 ? -15.68 -6.469 -0.625 1 96.06 123 VAL B CA 1
ATOM 2239 C C . VAL B 1 123 ? -15.055 -7.605 -1.427 1 96.06 123 VAL B C 1
ATOM 2241 O O . VAL B 1 123 ? -15.453 -7.871 -2.562 1 96.06 123 VAL B O 1
ATOM 2244 N N . PHE B 1 124 ? -14.102 -8.234 -0.824 1 95.56 124 PHE B N 1
ATOM 2245 C CA . PHE B 1 124 ? -13.438 -9.383 -1.426 1 95.56 124 PHE B CA 1
ATOM 2246 C C . PHE B 1 124 ? -13.266 -10.508 -0.408 1 95.56 124 PHE B C 1
ATOM 2248 O O . PHE B 1 124 ? -13.438 -10.289 0.794 1 95.56 124 PHE B O 1
ATOM 2255 N N . HIS B 1 125 ? -12.938 -11.719 -0.882 1 94.56 125 HIS B N 1
ATOM 2256 C CA . HIS B 1 125 ? -12.789 -12.891 -0.03 1 94.56 125 HIS B CA 1
ATOM 2257 C C . HIS B 1 125 ? -11.398 -12.953 0.592 1 94.56 125 HIS B C 1
ATOM 2259 O O . HIS B 1 125 ? -11.25 -13.344 1.752 1 94.56 125 HIS B O 1
ATOM 2265 N N . ASP B 1 126 ? -10.438 -12.555 -0.197 1 92.5 126 ASP B N 1
ATOM 2266 C CA . ASP B 1 126 ? -9.039 -12.625 0.197 1 92.5 126 ASP B CA 1
ATOM 2267 C C . ASP B 1 126 ? -8.266 -11.406 -0.298 1 92.5 126 ASP B C 1
ATOM 2269 O O . ASP B 1 126 ? -8.367 -11.031 -1.466 1 92.5 126 ASP B O 1
ATOM 2273 N N . ASP B 1 127 ? -7.469 -10.875 0.59 1 91.5 127 ASP B N 1
ATOM 2274 C CA . ASP B 1 127 ? -6.73 -9.664 0.231 1 91.5 127 ASP B CA 1
ATOM 2275 C C . ASP B 1 127 ? -5.727 -9.945 -0.884 1 91.5 127 ASP B C 1
ATOM 2277 O O . ASP B 1 127 ? -5.285 -9.023 -1.575 1 91.5 127 ASP B O 1
ATOM 2281 N N . SER B 1 128 ? -5.391 -11.227 -1.107 1 92.38 128 SER B N 1
ATOM 2282 C CA . SER B 1 128 ? -4.496 -11.586 -2.201 1 92.38 128 SER B CA 1
ATOM 2283 C C . SER B 1 128 ? -5.113 -11.258 -3.555 1 92.38 128 SER B C 1
ATOM 2285 O O . SER B 1 128 ? -4.414 -11.195 -4.566 1 92.38 128 SER B O 1
ATOM 2287 N N . GLN B 1 129 ? -6.422 -11.023 -3.578 1 93.75 129 GLN B N 1
ATOM 2288 C CA . GLN B 1 129 ? -7.109 -10.664 -4.816 1 93.75 129 GLN B CA 1
ATOM 2289 C C . GLN B 1 129 ? -6.688 -9.281 -5.297 1 93.75 129 GLN B C 1
ATOM 2291 O O . GLN B 1 129 ? -6.898 -8.93 -6.461 1 93.75 129 GLN B O 1
ATOM 2296 N N . VAL B 1 130 ? -6.129 -8.469 -4.391 1 96.31 130 VAL B N 1
ATOM 2297 C CA . VAL B 1 130 ? -5.684 -7.133 -4.762 1 96.31 130 VAL B CA 1
ATOM 2298 C C . VAL B 1 130 ? -4.352 -7.215 -5.504 1 96.31 130 VAL B C 1
ATOM 2300 O O . VAL B 1 130 ? -3.322 -7.543 -4.91 1 96.31 130 VAL B O 1
ATOM 2303 N N . VAL B 1 131 ? -4.359 -6.875 -6.809 1 95.31 131 VAL B N 1
ATOM 2304 C CA . VAL B 1 131 ? -3.15 -7.012 -7.613 1 95.31 131 VAL B CA 1
ATOM 2305 C C . VAL B 1 131 ? -2.623 -5.633 -7.996 1 95.31 131 VAL B C 1
ATOM 2307 O O . VAL B 1 131 ? -1.477 -5.496 -8.43 1 95.31 131 VAL B O 1
ATOM 2310 N N . LYS B 1 132 ? -3.484 -4.676 -7.879 1 96.06 132 LYS B N 1
ATOM 2311 C CA . LYS B 1 132 ? -3.125 -3.27 -8.047 1 96.06 132 LYS B CA 1
ATOM 2312 C C . LYS B 1 132 ? -3.668 -2.424 -6.898 1 96.06 132 LYS B C 1
ATOM 2314 O O . LYS B 1 132 ? -4.875 -2.389 -6.66 1 96.06 132 LYS B O 1
ATOM 2319 N N . LEU B 1 133 ? -2.816 -1.758 -6.215 1 97.69 133 LEU B N 1
ATOM 2320 C CA . LEU B 1 133 ? -3.17 -0.928 -5.07 1 97.69 133 LEU B CA 1
ATOM 2321 C C . LEU B 1 133 ? -2.633 0.49 -5.238 1 97.69 133 LEU B C 1
ATOM 2323 O O . LEU B 1 133 ? -1.433 0.683 -5.445 1 97.69 133 LEU B O 1
ATOM 2327 N N . LEU B 1 134 ? -3.508 1.419 -5.273 1 97.75 134 LEU B N 1
ATOM 2328 C CA . LEU B 1 134 ? -3.158 2.834 -5.301 1 97.75 134 LEU B CA 1
ATOM 2329 C C . LEU B 1 134 ? -3.602 3.529 -4.016 1 97.75 134 LEU B C 1
ATOM 2331 O O . LEU B 1 134 ? -4.77 3.445 -3.633 1 97.75 134 LEU B O 1
ATOM 2335 N N . VAL B 1 135 ? -2.695 4.211 -3.371 1 97.75 135 VAL B N 1
ATOM 2336 C CA . VAL B 1 135 ? -3 4.852 -2.096 1 97.75 135 VAL B CA 1
ATOM 2337 C C . VAL B 1 135 ? -2.533 6.305 -2.121 1 97.75 135 VAL B C 1
ATOM 2339 O O . VAL B 1 135 ? -1.41 6.594 -2.537 1 97.75 135 VAL B O 1
ATOM 2342 N N . TYR B 1 136 ? -3.41 7.164 -1.666 1 96.31 136 TYR B N 1
ATOM 2343 C CA . TYR B 1 136 ? -3.08 8.57 -1.477 1 96.31 136 TYR B CA 1
ATOM 2344 C C . TYR B 1 136 ? -3.252 8.984 -0.019 1 96.31 136 TYR B C 1
ATOM 2346 O O . TYR B 1 136 ? -4.215 8.578 0.637 1 96.31 136 TYR B O 1
ATOM 2354 N N . LYS B 1 137 ? -2.393 9.695 0.403 1 95.25 137 LYS B N 1
ATOM 2355 C CA . LYS B 1 137 ? -2.51 10.359 1.699 1 95.25 137 LYS B CA 1
ATOM 2356 C C . LYS B 1 137 ? -2.625 11.867 1.535 1 95.25 137 LYS B C 1
ATOM 2358 O O . LYS B 1 137 ? -1.651 12.539 1.182 1 95.25 137 LYS B O 1
ATOM 2363 N N . LEU B 1 138 ? -3.713 12.367 1.84 1 93.56 138 LEU B N 1
ATOM 2364 C CA . LEU B 1 138 ? -4.07 13.75 1.528 1 93.56 138 LEU B CA 1
ATOM 2365 C C . LEU B 1 138 ? -4.445 14.516 2.795 1 93.56 138 LEU B C 1
ATOM 2367 O O . LEU B 1 138 ? -4.746 13.906 3.824 1 93.56 138 LEU B O 1
ATOM 2371 N N . ARG B 1 139 ? -4.352 15.766 2.646 1 91.12 139 ARG B N 1
ATOM 2372 C CA . ARG B 1 139 ? -4.902 16.656 3.66 1 91.12 139 ARG B CA 1
ATOM 2373 C C . ARG B 1 139 ? -6.305 17.125 3.283 1 91.12 139 ARG B C 1
ATOM 2375 O O . ARG B 1 139 ? -6.582 17.391 2.111 1 91.12 139 ARG B O 1
ATOM 2382 N N . GLY B 1 140 ? -7.148 17.125 4.25 1 87.75 140 GLY B N 1
ATOM 2383 C CA . GLY B 1 140 ? -8.508 17.578 3.994 1 87.75 140 GLY B CA 1
ATOM 2384 C C . GLY B 1 140 ? -9.078 18.422 5.117 1 87.75 140 GLY B C 1
ATOM 2385 O O . GLY B 1 140 ? -8.484 18.516 6.188 1 87.75 140 GLY B O 1
ATOM 2386 N N . ASN B 1 141 ? -10.195 19.078 4.738 1 85.94 141 ASN B N 1
ATOM 2387 C CA . ASN B 1 141 ? -10.906 19.844 5.762 1 85.94 141 ASN B CA 1
ATOM 2388 C C . ASN B 1 141 ? -11.523 18.922 6.812 1 85.94 141 ASN B C 1
ATOM 2390 O O . ASN B 1 141 ? -11.555 19.266 7.996 1 85.94 141 ASN B O 1
ATOM 2394 N N . GLU B 1 142 ? -11.969 17.828 6.285 1 91 142 GLU B N 1
ATOM 2395 C CA . GLU B 1 142 ? -12.508 16.781 7.156 1 91 142 GLU B CA 1
ATOM 2396 C C . GLU B 1 142 ? -11.797 15.461 6.93 1 91 142 GLU B C 1
ATOM 2398 O O . GLU B 1 142 ? -11.242 15.219 5.852 1 91 142 GLU B O 1
ATOM 2403 N N . GLY B 1 143 ? -11.836 14.688 7.98 1 94.25 143 GLY B N 1
ATOM 2404 C CA . GLY B 1 143 ? -11.273 13.359 7.836 1 94.25 143 GLY B CA 1
ATOM 2405 C C . GLY B 1 143 ? -12.188 12.398 7.098 1 94.25 143 GLY B C 1
ATOM 2406 O O . GLY B 1 143 ? -13.414 12.477 7.23 1 94.25 143 GLY B O 1
ATOM 2407 N N . GLY B 1 144 ? -11.531 11.492 6.367 1 97.06 144 GLY B N 1
ATOM 2408 C CA . GLY B 1 144 ? -12.328 10.508 5.641 1 97.06 144 GLY B CA 1
ATOM 2409 C C . GLY B 1 144 ? -11.484 9.547 4.824 1 97.06 144 GLY B C 1
ATOM 2410 O O . GLY B 1 144 ? -10.266 9.727 4.707 1 97.06 144 GLY B O 1
ATOM 2411 N N . THR B 1 145 ? -12.133 8.523 4.363 1 98.06 145 THR B N 1
ATOM 2412 C CA . THR B 1 145 ? -11.523 7.512 3.51 1 98.06 145 THR B CA 1
ATOM 2413 C C . THR B 1 145 ? -12.406 7.223 2.297 1 98.06 145 THR B C 1
ATOM 2415 O O . THR B 1 145 ? -13.57 6.84 2.445 1 98.06 145 THR B O 1
ATOM 2418 N N . ARG B 1 146 ? -11.859 7.461 1.131 1 98 146 ARG B N 1
ATOM 2419 C CA . ARG B 1 146 ? -12.539 7.039 -0.09 1 98 146 ARG B CA 1
ATOM 2420 C C . ARG B 1 146 ? -11.984 5.715 -0.599 1 98 146 ARG B C 1
ATOM 2422 O O . ARG B 1 146 ? -10.766 5.527 -0.665 1 98 146 ARG B O 1
ATOM 2429 N N . ILE B 1 147 ? -12.852 4.855 -0.935 1 98.12 147 ILE B N 1
ATOM 2430 C CA . ILE B 1 147 ? -12.5 3.512 -1.376 1 98.12 147 ILE B CA 1
ATOM 2431 C C . ILE B 1 147 ? -13.086 3.25 -2.76 1 98.12 147 ILE B C 1
ATOM 2433 O O . ILE B 1 147 ? -14.305 3.326 -2.949 1 98.12 147 ILE B O 1
ATOM 2437 N N . LYS B 1 148 ? -12.25 2.994 -3.723 1 97.75 148 LYS B N 1
ATOM 2438 C CA . LYS B 1 148 ? -12.656 2.568 -5.059 1 97.75 148 LYS B CA 1
ATOM 2439 C C . LYS B 1 148 ? -12.117 1.177 -5.379 1 97.75 148 LYS B C 1
ATOM 2441 O O . LYS B 1 148 ? -10.922 0.914 -5.219 1 97.75 148 LYS B O 1
ATOM 2446 N N . VAL B 1 149 ? -12.977 0.3 -5.789 1 96.81 149 VAL B N 1
ATOM 2447 C CA . VAL B 1 149 ? -12.57 -1.059 -6.137 1 96.81 149 VAL B CA 1
ATOM 2448 C C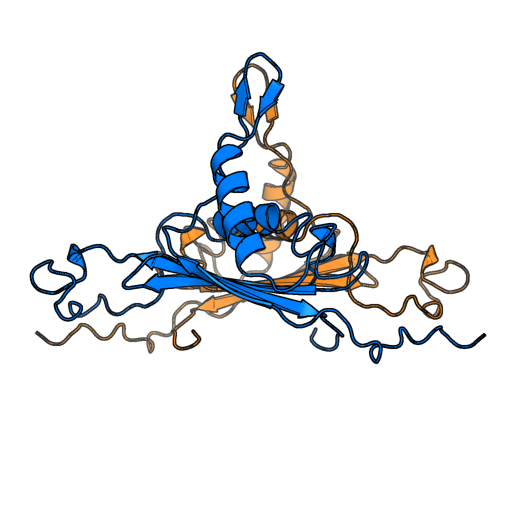 . VAL B 1 149 ? -13.203 -1.469 -7.461 1 96.81 149 VAL B C 1
ATOM 2450 O O . VAL B 1 149 ? -14.383 -1.188 -7.703 1 96.81 149 VAL B O 1
ATOM 2453 N N . ARG B 1 150 ? -12.453 -2.066 -8.305 1 95.19 150 ARG B N 1
ATOM 2454 C CA . ARG B 1 150 ? -12.977 -2.635 -9.539 1 95.19 150 ARG B CA 1
ATOM 2455 C C . ARG B 1 150 ? -12.172 -3.861 -9.961 1 95.19 150 ARG B C 1
ATOM 2457 O O . ARG B 1 150 ? -11.047 -4.055 -9.508 1 95.19 150 ARG B O 1
ATOM 2464 N N . THR B 1 151 ? -12.82 -4.613 -10.766 1 93.25 151 THR B N 1
ATOM 2465 C CA . THR B 1 151 ? -12.094 -5.715 -11.383 1 93.25 151 THR B CA 1
ATOM 2466 C C . THR B 1 151 ? -10.961 -5.188 -12.266 1 93.25 151 THR B C 1
ATOM 2468 O O . THR B 1 151 ? -11.148 -4.219 -13 1 93.25 151 THR B O 1
ATOM 2471 N N . PHE B 1 152 ? -9.82 -5.895 -12.039 1 91.56 152 PHE B N 1
ATOM 2472 C CA . PHE B 1 152 ? -8.68 -5.457 -12.828 1 91.56 152 PHE B CA 1
ATOM 2473 C C . PHE B 1 152 ? -8.422 -6.406 -13.984 1 91.56 152 PHE B C 1
ATOM 2475 O O . PHE B 1 152 ? -8.227 -7.605 -13.781 1 91.56 152 PHE B O 1
ATOM 2482 N N . TYR B 1 153 ? -8.516 -6.121 -15.273 1 77.19 153 TYR B N 1
ATOM 2483 C CA . TYR B 1 153 ? -8.406 -6.969 -16.453 1 77.19 153 TYR B CA 1
ATOM 2484 C C . TYR B 1 153 ? -7.035 -6.812 -17.109 1 77.19 153 TYR B C 1
ATOM 2486 O O . TYR B 1 153 ? -6.625 -7.656 -17.906 1 77.19 153 TYR B O 1
ATOM 2494 N N . GLY B 1 154 ? -6.285 -6.469 -16.641 1 69.81 154 GLY B N 1
ATOM 2495 C CA . GLY B 1 154 ? -4.941 -6.379 -17.188 1 69.81 154 GLY B CA 1
ATOM 2496 C C . GLY B 1 154 ? -4.895 -5.742 -18.562 1 69.81 154 GLY B C 1
ATOM 2497 O O . GLY B 1 154 ? -5.898 -5.203 -19.031 1 69.81 154 GLY B O 1
ATOM 2498 N N . PRO B 1 155 ? -4.348 -5.426 -19 1 59 155 PRO B N 1
ATOM 2499 C CA . PRO B 1 155 ? -3.096 -4.766 -19.375 1 59 155 PRO B CA 1
ATOM 2500 C C . PRO B 1 155 ? -2.654 -3.711 -18.359 1 59 155 PRO B C 1
ATOM 2502 O O . PRO B 1 155 ? -1.499 -3.711 -17.938 1 59 155 PRO B O 1
ATOM 2505 N N . GLU B 1 156 ? -2.369 -3.113 -16.938 1 57.78 156 GLU B N 1
ATOM 2506 C CA . GLU B 1 156 ? -1.392 -2.098 -17.312 1 57.78 156 GLU B CA 1
ATOM 2507 C C . GLU B 1 156 ? 0.017 -2.502 -16.891 1 57.78 156 GLU B C 1
ATOM 2509 O O . GLU B 1 156 ? 0.215 -3.006 -15.789 1 57.78 156 GLU B O 1
ATOM 2514 N N . PRO B 1 157 ? 1.025 -3.268 -16.688 1 52.66 157 PRO B N 1
ATOM 2515 C CA . PRO B 1 157 ? 2.479 -3.197 -16.516 1 52.66 157 PRO B CA 1
ATOM 2516 C C . PRO B 1 157 ? 3.207 -2.83 -17.797 1 52.66 157 PRO B C 1
ATOM 2518 O O . PRO B 1 157 ? 2.693 -3.078 -18.891 1 52.66 157 PRO B O 1
#

Radius of gyration: 20.99 Å; Cα contacts (8 Å, |Δi|>4): 621; chains: 2; bounding box: 52×68×55 Å

Foldseek 3Di:
DPDPPPPPVPPFFDKDKDKDFDAQDFFDDWDADPNDTDGPCVVVLVVVLVVVLVPDDDDWARGEPPFAKAKEKEWAHADALVQAVVSHLVHHGDPPSPFFADPDDDDQVRSVVSVLSSNDGHHYPDSVSYPHYHYGGTYDNGTMMIMIMDGDDDDDD/DPDPPPPPVDPFFDKDKDKDFDAQDFFDDWDADPNDTDGPCVVVLVVVLVVVLVPDDDDWARGEPPFAKAKEKEWAHADALVQAVVSHLVHHGDPPSPFFADPDDDDFVRSVVSVLSSNDGHHYPDSVSYPHYHYGGTYDNGTMMIMIMDGDDDDDD

Sequence (314 aa):
MAPSVIDLTRDTGRPIDVYIEGKPIPMPRPRLGRGIWFNPATRQLKEFSKKLQALLPEDGVVFPRGECLEVNLFFYIRRPNSDYDGNKRINALKPGRANPFETVKPDIDNLAKFTLDAMQGIVFHDDSQVVKLLVYKLRGNEGGTRIKVRTFYGPEPMAPSVIDLTRDTGRPIDVYIEGKPIPMPRPRLGRGIWFNPATRQLKEFSKKLQALLPEDGVVFPRGECLEVNLFFYIRRPNSDYDGNKRINALKPGRANPFETVKPDIDNLAKFTLDAMQGIVFHDDSQVVKLLVYKLRGNEGGTRIKVRTFYGPEP

Secondary structure (DSSP, 8-state):
-------TTS---PPEEEEEES---PPPPPEEETTEEE-TTHHHHHHHHHHHHHHSSSSS-SSPTT--EEEEEEEEEEPPGGGBGGG-TTSPBPTT----B--SSSPHHHHHHHHHHHHBTTTBS-GGGEEEEEEEEEEESS-EEEEEEEE--S---/-------TTS--SPPEEEEEES---PPPPPEEETTEEE-TTHHHHHHHHHHHHHHSSSSS-SSPTT--EEEEEEEEEEPPGGGBGGG-TTSPBPTT----B--SSSPHHHHHHHHHHHHBTTTBS-GGGEEEEEEEEEEESS-EEEEEEEE--S---